Protein AF-A0A0W1QKG1-F1 (afdb_monomer)

Nearest PDB structures (foldseek):
  6zbd-assembly1_D  TM=6.287E-01  e=1.635E-01  Plasmodium falciparum
  7a0g-assembly1_DDD  TM=3.477E-01  e=6.181E-01  Serratia marcescens
  6grj-assembly1_D  TM=3.349E-01  e=1.202E+00  Aeromonas hydrophila
  6h2f-assembly1_H  TM=1.966E-01  e=6.505E-01  Aeromonas hydrophila subsp. hydrophila AL09-71

Foldseek 3Di:
DDDDDDDDDDDDDDDDDDPDDDDDDPPPPPDDPDDPDPLLVVLLVVLVVLVVVLVVDDLVVLLVVLVCQCPVLLVLLVVLVVLLVVLVVVVVVLVVLVVVLVVLVVVLPDDDPPDPDDPDDDDPPPPPDNLVSLVVSLVSLVVSLVVLVVSLVSLVVSLVSLVVSLVSLVSSLSNLVSNLVVLLVVLVVCCVPPVPVSCCSVPPVNVSSVVSSVVSVVSSVVSVVSSVVSVVVSVVSVVVSVVSVVVSVVSVVVSVVSVVVVVVVVVVVVVVVLVVVVVVLVVVLVPDDDDPVVSVVSVVVVVVVNVVVVVVVVVVVVPDDD

Mean predicted aligned error: 16.38 Å

pLDDT: mean 76.38, std 19.48, range [32.16, 97.94]

Sequence (322 aa):
MLRGMPAIPYTIVINPHALHTPVKDPQKEQSLPSAPSGPEETFREQARRLLRQWLASNDNVLLDSIDTLGRRAVSGASEASRRLDRTISFGQSAASSLDDLQALMADLGAPAQPRRRSLFKAAPKNHADPQTRLEALVESLDRERDNVARSLITIESDSTKLRAAAAELDDALALIRACAAAVDAAGRELMFDQPTRARFLCDTARTRLLSREQDVATQLAVTQQGILTLQLLIDGQHALAQALGRARDTSIAALRTAIAAQRALTQSQDMARQAEALERTARAAEEAPATRGDFQRVLDDAVDQVRRAILAAQTAQRGTPL

Secondary structure (DSSP, 8-state):
-----PPP------------PPP--S---S----PPPPHHHHHHHHHHHHHHHHHHS-HHHHHHHHHHTTHHHHHHHHHHHHHHHHHHHHHHHHHHHHHHHHHHHHHHHS--------SS---------HHHHHHHHHHHHHHHHHHHHHHHHHHHHHHHHHHHHHHHHHHHHHHHHHHHHHHHHHHHHHHHH-HHHHHIIIIIIHHHHHHHHHHHHHHHHHHHHHHHHHHHHHHHHHHHHHHHHHHHHHHHHHHHHHHHHHHHHHHHHHHHHHHHHHHHHHHHHHTS---HHHHHHHHHHHHHHHHHHHHHHHHHHH----

Solvent-accessible surface area (backbone atoms only — not comparable to full-atom values): 18402 Å² total; per-residue (Å²): 140,81,90,87,81,84,85,82,81,88,78,90,84,83,86,88,91,84,88,82,79,80,91,74,79,96,82,77,94,76,84,79,79,78,72,84,71,52,74,70,53,52,30,44,52,50,22,53,52,51,48,56,54,37,73,78,44,56,71,69,60,38,53,52,52,57,71,50,61,44,44,66,26,54,51,49,37,51,52,40,48,56,50,48,56,53,53,54,54,53,51,54,59,54,51,50,54,49,52,52,48,49,53,53,49,49,63,71,68,53,72,84,73,82,76,77,87,69,96,66,96,69,80,83,76,78,76,71,54,72,61,65,53,46,52,53,48,43,54,49,39,52,52,50,40,53,50,47,54,55,48,48,56,52,53,52,53,51,44,55,48,36,52,52,24,37,51,42,28,51,53,31,44,52,31,46,54,32,33,44,55,49,40,51,50,51,17,64,67,28,46,81,83,38,48,71,60,14,48,44,31,56,52,55,51,38,52,51,45,52,53,50,42,50,54,44,51,50,53,35,53,55,43,52,52,50,49,54,53,49,49,55,48,50,56,48,51,53,52,48,45,53,49,41,52,53,50,37,56,50,46,52,52,51,44,55,49,51,54,53,50,53,54,52,52,54,51,51,53,51,51,52,56,49,51,52,52,49,53,53,52,51,53,56,56,71,72,52,91,60,62,79,71,53,49,52,51,53,50,50,51,49,51,51,49,50,50,49,51,50,52,53,52,55,51,57,72,70,62,69,81,132

Radius of gyration: 42.11 Å; Cα contacts (8 Å, |Δi|>4): 163; chains: 1; bounding box: 91×55×124 Å

Structure (mmCIF, N/CA/C/O backbone):
data_AF-A0A0W1QKG1-F1
#
_entry.id   AF-A0A0W1QKG1-F1
#
loop_
_atom_site.group_PDB
_atom_site.id
_atom_site.type_symbol
_atom_site.label_atom_id
_atom_site.label_alt_id
_atom_site.label_comp_id
_atom_site.label_asym_id
_atom_site.label_entity_id
_atom_site.label_seq_id
_atom_site.pdbx_PDB_ins_code
_atom_site.Cartn_x
_atom_site.Cartn_y
_atom_site.Cartn_z
_atom_site.occupancy
_atom_site.B_iso_or_equiv
_atom_site.auth_seq_id
_atom_site.auth_comp_id
_atom_site.auth_asym_id
_atom_site.auth_atom_id
_atom_site.pdbx_PDB_model_num
ATOM 1 N N . MET A 1 1 ? 28.542 -34.562 1.386 1.00 41.34 1 MET A N 1
ATOM 2 C CA . MET A 1 1 ? 27.623 -35.636 1.837 1.00 41.34 1 MET A CA 1
ATOM 3 C C . MET A 1 1 ? 26.971 -35.129 3.114 1.00 41.34 1 MET A C 1
ATOM 5 O O . MET A 1 1 ? 27.729 -34.757 3.988 1.00 41.34 1 MET A O 1
ATOM 9 N N . LEU A 1 2 ? 25.666 -34.947 3.303 1.00 37.53 2 LEU A N 1
ATOM 10 C CA . LEU A 1 2 ? 24.409 -35.346 2.650 1.00 37.53 2 LEU A CA 1
ATOM 11 C C . LEU A 1 2 ? 23.573 -34.055 2.449 1.00 37.53 2 LEU A C 1
ATOM 13 O O . LEU A 1 2 ? 23.633 -33.186 3.306 1.00 37.53 2 LEU A O 1
ATOM 17 N N . ARG A 1 3 ? 22.917 -33.727 1.328 1.00 35.97 3 ARG A N 1
ATOM 18 C CA . ARG A 1 3 ? 21.866 -34.399 0.535 1.00 35.97 3 ARG A CA 1
ATOM 19 C C . ARG A 1 3 ? 20.634 -34.780 1.363 1.00 35.97 3 ARG A C 1
ATOM 21 O O . ARG A 1 3 ? 20.611 -35.844 1.965 1.00 35.97 3 ARG A O 1
ATOM 28 N N . GLY A 1 4 ? 19.590 -33.953 1.298 1.00 37.38 4 GLY A N 1
ATOM 29 C CA . GLY A 1 4 ? 18.253 -34.344 1.738 1.00 37.38 4 GLY A CA 1
ATOM 30 C C . GLY A 1 4 ? 17.279 -33.180 1.851 1.00 37.38 4 GLY A C 1
ATOM 31 O O . GLY A 1 4 ? 17.166 -32.626 2.928 1.00 37.38 4 GLY A O 1
ATOM 32 N N . MET A 1 5 ? 16.591 -32.839 0.757 1.00 38.66 5 MET A N 1
ATOM 33 C CA . MET A 1 5 ? 15.153 -32.512 0.724 1.00 38.66 5 MET A CA 1
ATOM 34 C C . MET A 1 5 ? 14.716 -32.353 -0.748 1.00 38.66 5 MET A C 1
ATOM 36 O O . MET A 1 5 ? 15.248 -31.482 -1.438 1.00 38.66 5 MET A O 1
ATOM 40 N N . PRO A 1 6 ? 13.811 -33.199 -1.276 1.00 46.56 6 PRO A N 1
ATOM 41 C CA . PRO A 1 6 ? 13.244 -33.011 -2.607 1.00 46.56 6 PRO A CA 1
ATOM 42 C C . PRO A 1 6 ? 12.105 -31.982 -2.589 1.00 46.56 6 PRO A C 1
ATOM 44 O O . PRO A 1 6 ? 11.253 -31.984 -1.702 1.00 46.56 6 PRO A O 1
ATOM 47 N N . ALA A 1 7 ? 12.108 -31.117 -3.603 1.00 42.06 7 ALA A N 1
ATOM 48 C CA . ALA A 1 7 ? 11.057 -30.156 -3.898 1.00 42.06 7 ALA A CA 1
ATOM 49 C C . ALA A 1 7 ? 9.731 -30.861 -4.236 1.00 42.06 7 ALA A C 1
ATOM 51 O O . ALA A 1 7 ? 9.702 -31.835 -4.987 1.00 42.06 7 ALA A O 1
ATOM 52 N N . ILE A 1 8 ? 8.641 -30.337 -3.681 1.00 41.91 8 ILE A N 1
ATOM 53 C CA . ILE A 1 8 ? 7.258 -30.750 -3.932 1.00 41.91 8 ILE A CA 1
ATOM 54 C C . ILE A 1 8 ? 6.783 -30.069 -5.229 1.00 41.91 8 ILE A C 1
ATOM 56 O O . ILE A 1 8 ? 6.763 -28.837 -5.266 1.00 41.91 8 ILE A O 1
ATOM 60 N N . PRO A 1 9 ? 6.376 -30.797 -6.286 1.00 42.19 9 PRO A N 1
ATOM 61 C CA . PRO A 1 9 ? 5.729 -30.185 -7.439 1.00 42.19 9 PRO A CA 1
ATOM 62 C C . PRO A 1 9 ? 4.220 -30.058 -7.183 1.00 42.19 9 PRO A C 1
ATOM 64 O O . PRO A 1 9 ? 3.499 -31.055 -7.153 1.00 42.19 9 PRO A O 1
ATOM 67 N N . TYR A 1 10 ? 3.719 -28.831 -7.023 1.00 42.59 10 TYR A N 1
ATOM 68 C CA . TYR A 1 10 ? 2.278 -28.579 -7.078 1.00 42.59 10 TYR A CA 1
ATOM 69 C C . TYR A 1 10 ? 1.787 -28.762 -8.518 1.00 42.59 10 TYR A C 1
ATOM 71 O O . TYR A 1 10 ? 1.978 -27.911 -9.381 1.00 42.59 10 TYR A O 1
ATOM 79 N N . THR A 1 11 ? 1.153 -29.906 -8.760 1.00 32.16 11 THR A N 1
ATOM 80 C CA . THR A 1 11 ? 0.287 -30.154 -9.913 1.00 32.16 11 THR A CA 1
ATOM 81 C C . THR A 1 11 ? -1.125 -29.746 -9.510 1.00 32.16 11 THR A C 1
ATOM 83 O O . THR A 1 11 ? -1.706 -30.367 -8.624 1.00 32.16 11 THR A O 1
ATOM 86 N N . ILE A 1 12 ? -1.683 -28.706 -10.131 1.00 39.19 12 ILE A N 1
ATOM 87 C CA . ILE A 1 12 ? -3.112 -28.390 -10.014 1.00 39.19 12 ILE A CA 1
ATOM 88 C C . ILE A 1 12 ? -3.808 -28.960 -11.249 1.00 39.19 12 ILE A C 1
ATOM 90 O O . ILE A 1 12 ? -3.639 -28.467 -12.360 1.00 39.19 12 ILE A O 1
ATOM 94 N N . VAL A 1 13 ? -4.591 -30.015 -11.028 1.00 38.16 13 VAL A N 1
ATOM 95 C CA . VAL A 1 13 ? -5.573 -30.573 -11.964 1.00 38.16 13 VAL A CA 1
ATOM 96 C C . VAL A 1 13 ? -6.928 -30.538 -11.270 1.00 38.16 13 VAL A C 1
ATOM 98 O O . VAL A 1 13 ? -7.113 -31.300 -10.329 1.00 38.16 13 VAL A O 1
ATOM 101 N N . ILE A 1 14 ? -7.854 -29.701 -11.757 1.00 38.22 14 ILE A N 1
ATOM 102 C CA . ILE A 1 14 ? -9.329 -29.857 -11.723 1.00 38.22 14 ILE A CA 1
ATOM 103 C C . ILE A 1 14 ? -9.848 -29.017 -12.920 1.00 38.22 14 ILE A C 1
ATOM 105 O O . ILE A 1 14 ? -9.676 -27.805 -12.899 1.00 38.22 14 ILE A O 1
ATOM 109 N N . ASN A 1 15 ? -10.164 -29.554 -14.109 1.00 35.50 15 ASN A N 1
ATOM 110 C CA . ASN A 1 15 ? -11.293 -30.391 -14.585 1.00 35.50 15 ASN A CA 1
ATOM 111 C C . ASN A 1 15 ? -12.666 -29.648 -14.655 1.00 35.50 15 ASN A C 1
ATOM 113 O O . ASN A 1 15 ? -12.859 -28.674 -13.936 1.00 35.50 15 ASN A O 1
ATOM 117 N N . PRO A 1 16 ? -13.610 -30.012 -15.554 1.00 43.03 16 PRO A N 1
ATOM 118 C CA . PRO A 1 16 ? -13.923 -29.253 -16.76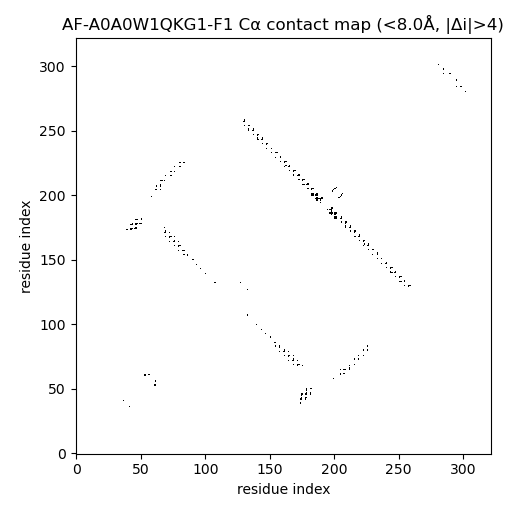4 1.00 43.03 16 PRO A CA 1
ATOM 119 C C . PRO A 1 16 ? -15.437 -28.973 -16.894 1.00 43.03 16 PRO A C 1
ATOM 121 O O . PRO A 1 16 ? -16.252 -29.885 -17.005 1.00 43.03 16 PRO A O 1
ATOM 124 N N . HIS A 1 17 ? -15.844 -27.712 -16.986 1.00 33.88 17 HIS A N 1
ATOM 125 C CA . HIS A 1 17 ? -17.192 -27.377 -17.459 1.00 33.88 17 HIS A CA 1
ATOM 126 C C . HIS A 1 17 ? -17.089 -26.531 -18.724 1.00 33.88 17 HIS A C 1
ATOM 128 O O . HIS A 1 17 ? -17.184 -25.310 -18.703 1.00 33.88 17 HIS A O 1
ATOM 134 N N . ALA A 1 18 ? -16.884 -27.229 -19.839 1.00 37.62 18 ALA A N 1
ATOM 135 C CA . ALA A 1 18 ? -17.088 -26.725 -21.187 1.00 37.62 18 ALA A CA 1
ATOM 136 C C . ALA A 1 18 ? -18.102 -27.641 -21.883 1.00 37.62 18 ALA A C 1
ATOM 138 O O . ALA A 1 18 ? -17.731 -28.628 -22.507 1.00 37.62 18 ALA A O 1
ATOM 139 N N . LEU A 1 19 ? -19.390 -27.324 -21.757 1.00 39.75 19 LEU A N 1
ATOM 140 C CA . LEU A 1 19 ? -20.428 -27.847 -22.646 1.00 39.75 19 LEU A CA 1
ATOM 141 C C . LEU A 1 19 ? -21.390 -26.713 -22.996 1.00 39.75 19 LEU A C 1
ATOM 143 O O . LEU A 1 19 ? -22.465 -26.577 -22.423 1.00 39.75 19 LEU A O 1
ATOM 147 N N . HIS A 1 20 ? -20.955 -25.882 -23.941 1.00 39.09 20 HIS A N 1
ATOM 148 C CA . HIS A 1 20 ? -21.836 -25.279 -24.935 1.00 39.09 20 HIS A CA 1
ATOM 149 C C . HIS A 1 20 ? -20.981 -24.800 -26.113 1.00 39.09 20 HIS A C 1
ATOM 151 O O . HIS A 1 20 ? -20.424 -23.706 -26.104 1.00 39.09 20 HIS A O 1
ATOM 157 N N . THR A 1 21 ? -20.846 -25.640 -27.135 1.00 38.97 21 THR A N 1
ATOM 158 C CA . THR A 1 21 ? -20.432 -25.201 -28.469 1.00 38.97 21 THR A CA 1
ATOM 159 C C . THR A 1 21 ? -21.693 -24.998 -29.308 1.00 38.97 21 THR A C 1
ATOM 161 O O . THR A 1 21 ? -22.514 -25.910 -29.398 1.00 38.97 21 THR A O 1
ATOM 164 N N . PRO A 1 22 ? -21.891 -23.843 -29.959 1.00 39.41 22 PRO A N 1
ATOM 165 C CA . PRO A 1 22 ? -22.643 -23.818 -31.195 1.00 39.41 22 PRO A CA 1
ATOM 166 C C . PRO A 1 22 ? -21.688 -24.183 -32.337 1.00 39.41 22 PRO A C 1
ATOM 168 O O . PRO A 1 22 ? -20.603 -23.616 -32.481 1.00 39.41 22 PRO A O 1
ATOM 171 N N . VAL A 1 23 ? -22.103 -25.172 -33.124 1.00 45.09 23 VAL A N 1
ATOM 172 C CA . VAL A 1 23 ? -21.518 -25.548 -34.415 1.00 45.09 23 VAL A CA 1
ATOM 173 C C . VAL A 1 23 ? -21.337 -24.288 -35.268 1.00 45.09 23 VAL A C 1
ATOM 175 O O . VAL A 1 23 ? -22.283 -23.522 -35.442 1.00 45.09 23 VAL A O 1
ATOM 178 N N . LYS A 1 24 ? -20.120 -24.057 -35.775 1.00 43.09 24 LYS A N 1
ATOM 179 C CA . LYS A 1 24 ? -19.802 -22.950 -36.684 1.00 43.09 24 LYS A CA 1
ATOM 180 C C . LYS A 1 24 ? -19.382 -23.539 -38.030 1.00 43.09 24 LYS A C 1
ATOM 182 O O . LYS A 1 24 ? -18.440 -24.325 -38.089 1.00 43.09 24 LYS A O 1
ATOM 187 N N . ASP A 1 25 ? -20.122 -23.180 -39.074 1.00 38.44 25 ASP A N 1
ATOM 188 C CA . ASP A 1 25 ? -19.941 -23.625 -40.458 1.00 38.44 25 ASP A CA 1
ATOM 189 C C . ASP A 1 25 ? -18.506 -23.400 -40.987 1.00 38.44 25 ASP A C 1
ATOM 191 O O . ASP A 1 25 ? -17.946 -22.318 -40.783 1.00 38.44 25 ASP A O 1
ATOM 195 N N . PRO A 1 26 ? -17.909 -24.348 -41.738 1.00 42.81 26 PRO A N 1
ATOM 196 C CA . PRO A 1 26 ? -16.512 -24.275 -42.184 1.00 42.81 26 PRO A CA 1
ATOM 197 C C . PRO A 1 26 ? -16.293 -23.456 -43.480 1.00 42.81 26 PRO A C 1
ATOM 199 O O . PRO A 1 26 ? -15.442 -23.797 -44.295 1.00 42.81 26 PRO A O 1
ATOM 202 N N . GLN A 1 27 ? -17.057 -22.384 -43.726 1.00 38.78 27 GLN A N 1
ATOM 203 C CA . GLN A 1 27 ? -17.010 -21.637 -45.005 1.00 38.78 27 GLN A CA 1
ATOM 204 C C . GLN A 1 27 ? -16.915 -20.102 -44.859 1.00 38.78 27 GLN A C 1
ATOM 206 O O . GLN A 1 27 ? -17.327 -19.359 -45.746 1.00 38.78 27 GLN A O 1
ATOM 211 N N . LYS A 1 28 ? -16.333 -19.587 -43.767 1.00 41.78 28 LYS A N 1
ATOM 212 C CA . LYS A 1 28 ? -15.965 -18.158 -43.642 1.00 41.78 28 LYS A CA 1
ATOM 213 C C . LYS A 1 28 ? -14.569 -17.995 -43.045 1.00 41.78 28 LYS A C 1
ATOM 215 O O . LYS A 1 28 ? -14.399 -17.538 -41.921 1.00 41.78 28 LYS A O 1
ATOM 220 N N . GLU A 1 29 ? -13.569 -18.369 -43.833 1.00 39.88 29 GLU A N 1
ATOM 221 C CA . GLU A 1 29 ? -12.143 -18.193 -43.532 1.00 39.88 29 GLU A CA 1
ATOM 222 C C . GLU A 1 29 ? -11.517 -17.105 -44.426 1.00 39.88 29 GLU A C 1
ATOM 224 O O . GLU A 1 29 ? -10.388 -17.207 -44.893 1.00 39.88 29 GLU A O 1
ATOM 229 N N . GLN A 1 30 ? -12.272 -16.036 -44.694 1.00 49.75 30 GLN A N 1
ATOM 230 C CA . GLN A 1 30 ? -11.757 -14.835 -45.348 1.00 49.75 30 GLN A CA 1
ATOM 231 C C . GLN A 1 30 ? -11.977 -13.624 -44.444 1.00 49.75 30 GLN A C 1
ATOM 233 O O . GLN A 1 30 ? -13.106 -13.206 -44.193 1.00 49.75 30 GLN A O 1
ATOM 238 N N . SER A 1 31 ? -10.844 -13.087 -43.982 1.00 49.50 31 SER A N 1
ATOM 239 C CA . SER A 1 31 ? -10.682 -11.793 -43.316 1.00 49.50 31 SER A CA 1
ATOM 240 C C . SER A 1 31 ? -11.231 -11.706 -41.889 1.00 49.50 31 SER A C 1
ATOM 242 O O . SER A 1 31 ? -12.205 -11.005 -41.621 1.00 49.50 31 SER A O 1
ATOM 244 N N . LEU A 1 32 ? -10.550 -12.362 -40.941 1.00 42.38 32 LEU A N 1
ATOM 245 C CA . LEU A 1 32 ? -10.622 -11.959 -39.535 1.00 42.38 32 LEU A CA 1
ATOM 246 C C . LEU A 1 32 ? -9.604 -10.823 -39.299 1.00 42.38 32 LEU A C 1
ATOM 248 O O . LEU A 1 32 ? -8.423 -11.025 -39.585 1.00 42.38 32 LEU A O 1
ATOM 252 N N . PRO A 1 33 ? -10.014 -9.639 -38.805 1.00 49.16 33 PRO A N 1
ATOM 253 C CA . PRO A 1 33 ? -9.066 -8.621 -38.367 1.00 49.16 33 PRO A CA 1
ATOM 254 C C . PRO A 1 33 ? -8.232 -9.181 -37.209 1.00 49.16 33 PRO A C 1
ATOM 256 O O . PRO A 1 33 ? -8.768 -9.862 -36.333 1.00 49.16 33 PRO A O 1
ATOM 259 N N . SER A 1 34 ? -6.924 -8.921 -37.243 1.00 56.16 34 SER A N 1
ATOM 260 C CA . SER A 1 34 ? -5.947 -9.324 -36.231 1.00 56.16 34 SER A CA 1
ATOM 261 C C . SER A 1 34 ? -6.509 -9.158 -34.816 1.00 56.16 34 SER A C 1
ATOM 263 O O . SER A 1 34 ? -7.070 -8.110 -34.493 1.00 56.16 34 SER A O 1
ATOM 265 N N . ALA A 1 35 ? -6.376 -10.197 -33.985 1.00 50.91 35 ALA A N 1
ATOM 266 C CA . ALA A 1 35 ? -6.734 -10.149 -32.569 1.00 50.91 35 ALA A CA 1
ATOM 267 C C . ALA A 1 35 ? -6.138 -8.892 -31.904 1.00 50.91 35 ALA A C 1
ATOM 269 O O . ALA A 1 35 ? -5.055 -8.466 -32.317 1.00 50.91 35 ALA A O 1
ATOM 270 N N . PRO A 1 36 ? -6.802 -8.288 -30.897 1.00 50.06 36 PRO A N 1
ATOM 271 C CA . PRO A 1 36 ? -6.211 -7.177 -30.165 1.00 50.06 36 PRO A CA 1
ATOM 272 C C . PRO A 1 36 ? -4.863 -7.639 -29.611 1.00 50.06 36 PRO A C 1
ATOM 274 O O . PRO A 1 36 ? -4.782 -8.601 -28.845 1.00 50.06 36 PRO A O 1
ATOM 277 N N . SER A 1 37 ? -3.811 -6.978 -30.072 1.00 53.88 37 SER A N 1
ATOM 278 C CA . SER A 1 37 ? -2.441 -7.193 -29.654 1.00 53.88 37 SER A CA 1
ATOM 279 C C . SER A 1 37 ? -2.365 -7.100 -28.130 1.00 53.88 37 SER A C 1
ATOM 281 O O . SER A 1 37 ? -2.813 -6.120 -27.532 1.00 53.88 37 SER A O 1
ATOM 283 N N . GLY A 1 38 ? -1.870 -8.154 -27.477 1.00 69.50 38 GLY A N 1
ATOM 284 C CA . GLY A 1 38 ? -1.767 -8.191 -26.016 1.00 69.50 38 GLY A CA 1
ATOM 285 C C . GLY A 1 38 ? -0.900 -7.042 -25.473 1.00 69.50 38 GLY A C 1
ATOM 286 O O . GLY A 1 38 ? -0.139 -6.436 -26.234 1.00 69.50 38 GLY A O 1
ATOM 287 N N . PRO A 1 39 ? -0.947 -6.750 -24.159 1.00 71.44 39 PRO A N 1
ATOM 288 C CA . PRO A 1 39 ? -0.189 -5.648 -23.555 1.00 71.44 39 PRO A CA 1
ATOM 289 C C . PRO A 1 39 ? 1.302 -5.684 -23.926 1.00 71.44 39 PRO A C 1
ATOM 291 O O . PRO A 1 39 ? 1.872 -4.654 -24.278 1.00 71.44 39 PRO A O 1
ATOM 294 N N . GLU A 1 40 ? 1.920 -6.865 -24.001 1.00 76.44 40 GLU A N 1
ATOM 295 C CA . GLU A 1 40 ? 3.313 -7.006 -24.445 1.00 76.44 40 GLU A CA 1
ATOM 296 C C . GLU A 1 40 ? 3.585 -6.493 -25.864 1.00 76.44 40 GLU A C 1
ATOM 298 O O . GLU A 1 40 ? 4.633 -5.905 -26.129 1.00 76.44 40 GLU A O 1
ATOM 303 N N . GLU A 1 41 ? 2.665 -6.716 -26.799 1.00 82.50 41 GLU A N 1
ATOM 304 C CA . GLU A 1 41 ? 2.823 -6.265 -28.178 1.00 82.50 41 GLU A CA 1
ATOM 305 C C . GLU A 1 41 ? 2.689 -4.739 -28.271 1.00 82.50 41 GLU A C 1
ATOM 307 O O . GLU A 1 41 ? 3.416 -4.106 -29.040 1.00 82.50 41 GLU A O 1
ATOM 312 N N . THR A 1 42 ? 1.876 -4.126 -27.399 1.00 91.19 42 THR A N 1
ATOM 313 C CA . THR A 1 42 ? 1.800 -2.662 -27.287 1.00 91.19 42 THR A CA 1
ATOM 314 C C . THR A 1 42 ? 3.123 -2.049 -26.815 1.00 91.19 42 THR A C 1
ATOM 316 O O . THR A 1 42 ? 3.584 -1.073 -27.412 1.00 91.19 42 THR A O 1
ATOM 319 N N . PHE A 1 43 ? 3.797 -2.645 -25.823 1.00 93.75 43 PHE A N 1
ATOM 320 C CA . PHE A 1 43 ? 5.100 -2.166 -25.346 1.00 93.75 43 PHE A CA 1
ATOM 321 C C . PHE A 1 43 ? 6.206 -2.368 -26.381 1.00 93.75 43 PHE A C 1
ATOM 323 O O . PHE A 1 43 ? 7.049 -1.490 -26.560 1.00 93.75 43 PHE A O 1
ATOM 330 N N . ARG A 1 44 ? 6.187 -3.485 -27.121 1.00 93.88 44 ARG A N 1
ATOM 331 C CA . ARG A 1 44 ? 7.133 -3.713 -28.226 1.00 93.88 44 ARG A CA 1
ATOM 332 C C . ARG A 1 44 ? 6.965 -2.679 -29.338 1.00 93.88 44 ARG A C 1
ATOM 334 O O . ARG A 1 44 ? 7.965 -2.183 -29.855 1.00 93.88 44 ARG A O 1
ATOM 341 N N . GLU A 1 45 ? 5.734 -2.317 -29.695 1.00 95.06 45 GLU A N 1
ATOM 342 C CA . GLU A 1 45 ? 5.490 -1.288 -30.713 1.00 95.06 45 GLU A CA 1
ATOM 343 C C . GLU A 1 45 ? 5.916 0.110 -30.235 1.00 95.06 45 GLU A C 1
ATOM 345 O O . GLU A 1 45 ? 6.547 0.863 -30.982 1.00 95.06 45 GLU A O 1
ATOM 350 N N . GLN A 1 46 ? 5.654 0.442 -28.966 1.00 95.44 46 GLN A N 1
ATOM 351 C CA . GLN A 1 46 ? 6.159 1.671 -28.348 1.00 95.44 46 GLN A CA 1
ATOM 352 C C . GLN A 1 46 ? 7.695 1.714 -28.349 1.00 95.44 46 GLN A C 1
ATOM 354 O O . GLN A 1 46 ? 8.275 2.712 -28.778 1.00 95.44 46 GLN A O 1
ATOM 359 N N . ALA A 1 47 ? 8.358 0.621 -27.964 1.00 96.38 47 ALA A N 1
ATOM 360 C CA . ALA A 1 47 ? 9.815 0.509 -27.981 1.00 96.38 47 ALA A CA 1
ATOM 361 C C . ALA A 1 47 ? 10.398 0.686 -29.391 1.00 96.38 47 ALA A C 1
ATOM 363 O O . ALA A 1 47 ? 11.363 1.426 -29.571 1.00 96.38 47 ALA A O 1
ATOM 364 N N . ARG A 1 48 ? 9.784 0.088 -30.422 1.00 95.75 48 ARG A N 1
ATOM 365 C CA . ARG A 1 48 ? 10.185 0.293 -31.828 1.00 95.75 48 ARG A CA 1
ATOM 366 C C . ARG A 1 48 ? 10.029 1.744 -32.275 1.00 95.75 48 ARG A C 1
ATOM 368 O O . ARG A 1 48 ? 10.836 2.245 -33.058 1.00 95.75 48 ARG A O 1
ATOM 375 N N . ARG A 1 49 ? 8.978 2.433 -31.823 1.00 96.38 49 ARG A N 1
ATOM 376 C CA . ARG A 1 49 ? 8.774 3.859 -32.112 1.00 96.38 49 ARG A CA 1
ATOM 377 C C . ARG A 1 49 ? 9.860 4.718 -31.463 1.00 96.38 49 ARG A C 1
ATOM 379 O O . ARG A 1 49 ? 10.443 5.547 -32.157 1.00 96.38 49 ARG A O 1
ATOM 386 N N . LEU A 1 50 ? 10.155 4.480 -30.185 1.00 96.19 50 LEU A N 1
ATOM 387 C CA . LEU A 1 50 ? 11.227 5.169 -29.464 1.00 96.19 50 LEU A CA 1
ATOM 388 C C . LEU A 1 50 ? 12.587 4.910 -30.109 1.00 96.19 50 LEU A C 1
ATOM 390 O O . LEU A 1 50 ? 13.309 5.857 -30.391 1.00 96.19 50 LEU A O 1
ATOM 394 N N . LEU A 1 51 ? 12.892 3.659 -30.455 1.00 96.12 51 LEU A N 1
ATOM 395 C CA . LEU A 1 51 ? 14.127 3.303 -31.147 1.00 96.12 51 LEU A CA 1
ATOM 396 C C . LEU A 1 51 ? 14.288 4.070 -32.468 1.00 96.12 51 LEU A C 1
ATOM 398 O O . LEU A 1 51 ? 15.361 4.603 -32.731 1.00 96.12 51 LEU A O 1
ATOM 402 N N . ARG A 1 52 ? 13.235 4.179 -33.290 1.00 96.06 52 ARG A N 1
ATOM 403 C CA . ARG A 1 52 ? 13.286 4.974 -34.532 1.00 96.06 52 ARG A CA 1
ATOM 404 C C . ARG A 1 52 ? 13.621 6.442 -34.262 1.00 96.06 52 ARG A C 1
ATOM 406 O O . ARG A 1 52 ? 14.448 7.015 -34.965 1.00 96.06 52 ARG A O 1
ATOM 413 N N . GLN A 1 53 ? 13.016 7.035 -33.234 1.00 96.12 53 GLN A N 1
ATOM 414 C CA . GLN A 1 53 ? 13.323 8.404 -32.816 1.00 96.12 53 GLN A CA 1
ATOM 415 C C . GLN A 1 53 ? 14.771 8.532 -32.321 1.00 96.12 53 GLN A C 1
ATOM 417 O O . GLN A 1 53 ? 15.471 9.474 -32.685 1.00 96.12 53 GLN A O 1
ATOM 422 N N . TRP A 1 54 ? 15.237 7.566 -31.534 1.00 95.44 54 TRP A N 1
ATOM 423 C CA . TRP A 1 54 ? 16.593 7.514 -31.001 1.00 95.44 54 TRP A CA 1
ATOM 424 C C . TRP A 1 54 ? 17.647 7.402 -32.095 1.00 95.44 54 TRP A C 1
ATOM 426 O O . TRP A 1 54 ? 18.626 8.144 -32.069 1.00 95.44 54 TRP A O 1
ATOM 436 N N . LEU A 1 55 ? 17.438 6.534 -33.086 1.00 93.50 55 LEU A N 1
ATOM 437 C CA . LEU A 1 55 ? 18.330 6.379 -34.236 1.00 93.50 55 LEU A CA 1
ATOM 438 C C . LEU A 1 55 ? 18.425 7.652 -35.089 1.00 93.50 55 LEU A C 1
ATOM 440 O O . LEU A 1 55 ? 19.493 7.932 -35.622 1.00 93.50 55 LEU A O 1
ATOM 444 N N . ALA A 1 56 ? 17.353 8.445 -35.168 1.00 94.38 56 ALA A N 1
ATOM 445 C CA . ALA A 1 56 ? 17.361 9.744 -35.844 1.00 94.38 56 ALA A CA 1
ATOM 446 C C . ALA A 1 56 ? 18.022 10.867 -35.015 1.00 94.38 56 ALA A C 1
ATOM 448 O O . ALA A 1 56 ? 18.293 11.945 -35.541 1.00 94.38 56 ALA A O 1
ATOM 449 N N . SER A 1 57 ? 18.266 10.630 -33.722 1.00 94.94 57 SER A N 1
ATOM 450 C CA . SER A 1 57 ? 18.812 11.608 -32.778 1.00 94.94 57 SER A CA 1
ATOM 451 C C . SER A 1 57 ? 20.300 11.394 -32.475 1.00 94.94 57 SER A C 1
ATOM 453 O O . SER A 1 57 ? 20.885 10.328 -32.678 1.00 94.94 57 SER A O 1
ATOM 455 N N . ASN A 1 58 ? 20.928 12.430 -31.941 1.00 94.50 58 ASN A N 1
ATOM 456 C CA . ASN A 1 58 ? 22.287 12.426 -31.415 1.00 94.50 58 ASN A CA 1
ATOM 457 C C . ASN A 1 58 ? 22.387 11.657 -30.081 1.00 94.50 58 ASN A C 1
ATOM 459 O O . ASN A 1 58 ? 21.431 11.591 -29.310 1.00 94.50 58 ASN A O 1
ATOM 463 N N . ASP A 1 59 ? 23.574 11.105 -29.802 1.00 94.50 59 ASP A N 1
ATOM 464 C CA . ASP A 1 59 ? 23.842 10.211 -28.661 1.00 94.50 59 ASP A CA 1
ATOM 465 C C . ASP A 1 59 ? 23.385 10.796 -27.315 1.00 94.50 59 ASP A C 1
ATOM 467 O O . ASP A 1 59 ? 22.746 10.109 -26.524 1.00 94.50 59 ASP A O 1
ATOM 471 N N . ASN A 1 60 ? 23.634 12.085 -27.071 1.00 94.31 60 ASN A N 1
ATOM 472 C CA . ASN A 1 60 ? 23.253 12.740 -25.815 1.00 94.31 60 ASN A CA 1
ATOM 473 C C . ASN A 1 60 ? 21.731 12.806 -25.613 1.00 94.31 60 ASN A C 1
ATOM 475 O O . ASN A 1 60 ? 21.252 12.616 -24.500 1.00 94.31 60 ASN A O 1
ATOM 479 N N . VAL A 1 61 ? 20.973 13.054 -26.686 1.00 94.88 61 VAL A N 1
ATOM 480 C CA . VAL A 1 61 ? 19.502 13.120 -26.635 1.00 94.88 61 VAL A CA 1
ATOM 481 C C . VAL A 1 61 ? 18.922 11.731 -26.387 1.00 94.88 61 VAL A C 1
ATOM 483 O O . VAL A 1 61 ? 17.980 11.576 -25.613 1.00 94.88 61 VAL A O 1
ATOM 486 N N . LEU A 1 62 ? 19.523 10.708 -26.997 1.00 95.06 62 LEU A N 1
ATOM 487 C CA . LEU A 1 62 ? 19.182 9.314 -26.739 1.00 95.06 62 LEU A CA 1
ATOM 488 C C . LEU A 1 62 ? 19.390 8.970 -25.256 1.00 95.06 62 LEU A C 1
ATOM 490 O O . LEU A 1 62 ? 18.475 8.437 -24.631 1.00 95.06 62 LEU A O 1
ATOM 494 N N . LEU A 1 63 ? 20.539 9.312 -24.670 1.00 95.94 63 LEU A N 1
ATOM 495 C CA . LEU A 1 63 ? 20.810 9.027 -23.255 1.00 95.94 63 LEU A CA 1
ATOM 496 C C . LEU A 1 63 ? 19.835 9.749 -22.316 1.00 95.94 63 LEU A C 1
ATOM 498 O O . LEU A 1 63 ? 19.265 9.103 -21.440 1.00 95.94 63 LEU A O 1
ATOM 502 N N . ASP A 1 64 ? 19.569 11.039 -22.541 1.00 95.44 64 ASP A N 1
ATOM 503 C CA . ASP A 1 64 ? 18.589 11.783 -21.734 1.00 95.44 64 ASP A CA 1
ATOM 504 C C . ASP A 1 64 ? 17.185 11.167 -21.849 1.00 95.44 64 ASP A C 1
ATOM 506 O O . ASP A 1 64 ? 16.474 10.994 -20.858 1.00 95.44 64 ASP A O 1
ATOM 510 N N . SER A 1 65 ? 16.799 10.720 -23.047 1.00 94.62 65 SER A N 1
ATOM 511 C CA . SER A 1 65 ? 15.513 10.052 -23.230 1.00 94.62 65 SER A CA 1
ATOM 512 C C . SER A 1 65 ? 15.423 8.712 -22.481 1.00 94.62 65 SER A C 1
ATOM 514 O O . SER A 1 65 ? 14.370 8.428 -21.906 1.00 94.62 65 SER A O 1
ATOM 516 N N . ILE A 1 66 ? 16.511 7.934 -22.381 1.00 95.38 66 ILE A N 1
ATOM 517 C CA . ILE A 1 66 ? 16.568 6.731 -21.530 1.00 95.38 66 ILE A CA 1
ATOM 518 C C . ILE A 1 66 ? 16.362 7.116 -20.059 1.00 95.38 66 ILE A C 1
ATOM 520 O O . ILE A 1 66 ? 15.552 6.493 -19.370 1.00 95.38 66 ILE A O 1
ATOM 524 N N . ASP A 1 67 ? 17.007 8.186 -19.592 1.00 92.19 67 ASP A N 1
ATOM 525 C CA . ASP A 1 67 ? 16.885 8.670 -18.210 1.00 92.19 67 ASP A CA 1
ATOM 526 C C . ASP A 1 67 ? 15.471 9.193 -17.878 1.00 92.19 67 ASP A C 1
ATOM 528 O O . ASP A 1 67 ? 15.093 9.334 -16.704 1.00 92.19 67 ASP A O 1
ATOM 532 N N . THR A 1 68 ? 14.660 9.516 -18.890 1.00 94.00 68 THR A N 1
ATOM 533 C CA . THR A 1 68 ? 13.247 9.894 -18.707 1.00 94.00 68 THR A CA 1
ATOM 534 C C . THR A 1 68 ? 12.298 8.696 -18.626 1.00 94.00 68 THR A C 1
ATOM 536 O O . THR A 1 68 ? 11.215 8.832 -18.044 1.00 94.00 68 THR A O 1
ATOM 539 N N . LEU A 1 69 ? 12.685 7.510 -19.117 1.00 94.62 69 LEU A N 1
ATOM 540 C CA . LEU A 1 69 ? 11.824 6.318 -19.126 1.00 94.62 69 LEU A CA 1
ATOM 541 C C . LEU A 1 69 ? 11.394 5.940 -17.712 1.00 94.62 69 LEU A C 1
ATOM 543 O O . LEU A 1 69 ? 12.226 5.748 -16.838 1.00 94.62 69 LEU A O 1
ATOM 547 N N . GLY A 1 70 ? 10.096 5.856 -17.438 1.00 91.38 70 GLY A N 1
ATOM 548 C CA . GLY A 1 70 ? 9.608 5.522 -16.095 1.00 91.38 70 GLY A CA 1
ATOM 549 C C . GLY A 1 70 ? 9.831 6.606 -15.030 1.00 91.38 70 GLY A C 1
ATOM 550 O O . GLY A 1 70 ? 9.488 6.387 -13.874 1.00 91.38 70 GLY A O 1
ATOM 551 N N . ARG A 1 71 ? 10.345 7.803 -15.372 1.00 93.81 71 ARG A N 1
ATOM 552 C CA . ARG A 1 71 ? 10.550 8.898 -14.395 1.00 93.81 71 ARG A CA 1
ATOM 553 C C . ARG A 1 71 ? 9.233 9.313 -13.739 1.00 93.81 71 ARG A C 1
ATOM 555 O O . ARG A 1 71 ? 9.189 9.537 -12.533 1.00 93.81 71 ARG A O 1
ATOM 562 N N . ARG A 1 72 ? 8.158 9.349 -14.531 1.00 94.31 72 ARG A N 1
ATOM 563 C CA . ARG A 1 72 ? 6.796 9.588 -14.046 1.00 94.31 72 ARG A CA 1
ATOM 564 C C . ARG A 1 72 ? 6.363 8.510 -13.047 1.00 94.31 72 ARG A C 1
ATOM 566 O O . ARG A 1 72 ? 5.965 8.869 -11.944 1.00 94.31 72 ARG A O 1
ATOM 573 N N . ALA A 1 73 ? 6.513 7.231 -13.394 1.00 93.44 73 ALA A N 1
ATOM 574 C CA . ALA A 1 73 ? 6.143 6.114 -12.524 1.00 93.44 73 ALA A CA 1
ATOM 575 C C . ALA A 1 73 ? 6.914 6.153 -11.191 1.00 93.44 73 ALA A C 1
ATOM 577 O O . ALA A 1 73 ? 6.317 6.074 -10.120 1.00 93.44 73 ALA A O 1
ATOM 578 N N . VAL A 1 74 ? 8.230 6.403 -11.236 1.00 93.88 74 VAL A N 1
ATOM 579 C CA . VAL A 1 74 ? 9.064 6.572 -10.031 1.00 93.88 74 VAL A CA 1
ATOM 580 C C . VAL A 1 74 ? 8.602 7.762 -9.183 1.00 93.88 74 VAL A C 1
ATOM 582 O O . VAL A 1 74 ? 8.517 7.648 -7.959 1.00 93.88 74 VAL A O 1
ATOM 585 N N . SER A 1 75 ? 8.265 8.898 -9.805 1.00 94.44 75 SER A N 1
ATOM 586 C CA . SER A 1 75 ? 7.754 10.068 -9.078 1.00 94.44 75 SER A CA 1
ATOM 587 C C . SER A 1 75 ? 6.389 9.811 -8.430 1.00 94.44 75 SER A C 1
ATOM 589 O O . SER A 1 75 ? 6.206 10.157 -7.263 1.00 94.44 75 SER A O 1
ATOM 591 N N . GLY A 1 76 ? 5.474 9.132 -9.132 1.00 93.00 76 GLY A N 1
ATOM 592 C CA . GLY A 1 76 ? 4.157 8.764 -8.610 1.00 93.00 76 GLY A CA 1
ATOM 593 C C . GLY A 1 76 ? 4.259 7.780 -7.446 1.00 93.00 76 GLY A C 1
ATOM 594 O O . GLY A 1 76 ? 3.626 7.975 -6.410 1.00 93.00 76 GLY A O 1
ATOM 595 N N . ALA A 1 77 ? 5.134 6.779 -7.559 1.00 91.94 77 ALA A N 1
ATOM 596 C CA . ALA A 1 77 ? 5.419 5.845 -6.474 1.00 91.94 77 ALA A CA 1
ATOM 597 C C . ALA A 1 77 ? 6.058 6.529 -5.257 1.00 91.94 77 ALA A C 1
ATOM 599 O O . ALA A 1 77 ? 5.698 6.236 -4.118 1.00 91.94 77 ALA A O 1
ATOM 600 N N . SER A 1 78 ? 6.963 7.485 -5.480 1.00 92.50 78 SER A N 1
ATOM 601 C CA . SER A 1 78 ? 7.570 8.273 -4.401 1.00 92.50 78 SER A CA 1
ATOM 602 C C . SER A 1 78 ? 6.537 9.135 -3.672 1.00 92.50 78 SER A C 1
ATOM 604 O O . SER A 1 78 ? 6.555 9.219 -2.445 1.00 92.50 78 SER A O 1
ATOM 606 N N . GLU A 1 79 ? 5.615 9.765 -4.403 1.00 92.38 79 GLU A N 1
ATOM 607 C CA . GLU A 1 79 ? 4.519 10.536 -3.812 1.00 92.38 79 GLU A CA 1
ATOM 608 C C . GLU A 1 79 ? 3.569 9.640 -3.007 1.00 92.38 79 GLU A C 1
ATOM 610 O O . GLU A 1 79 ? 3.240 9.961 -1.862 1.00 92.38 79 GLU A O 1
ATOM 615 N N . ALA A 1 80 ? 3.179 8.491 -3.566 1.00 89.12 80 ALA A N 1
ATOM 616 C CA . ALA A 1 80 ? 2.348 7.509 -2.878 1.00 89.12 80 ALA A CA 1
ATOM 617 C C . ALA A 1 80 ? 3.023 6.986 -1.595 1.00 89.12 80 ALA A C 1
ATOM 619 O O . ALA A 1 80 ? 2.374 6.885 -0.555 1.00 89.12 80 ALA A O 1
ATOM 620 N N . SER A 1 81 ? 4.336 6.747 -1.631 1.00 89.19 81 SER A N 1
ATOM 621 C CA . SER A 1 81 ? 5.119 6.325 -0.464 1.00 89.19 81 SER A CA 1
ATOM 622 C C . SER A 1 81 ? 5.186 7.405 0.629 1.00 89.19 81 SER A C 1
ATOM 624 O O . SER A 1 81 ? 4.963 7.120 1.803 1.00 89.19 81 SER A O 1
ATOM 626 N N . ARG A 1 82 ? 5.367 8.684 0.265 1.00 89.38 82 ARG A N 1
ATOM 627 C CA . ARG A 1 82 ? 5.323 9.802 1.235 1.00 89.38 82 ARG A CA 1
ATOM 628 C C . ARG A 1 82 ? 3.962 9.951 1.915 1.00 89.38 82 ARG A C 1
ATOM 630 O O . ARG A 1 82 ? 3.889 10.382 3.064 1.00 89.38 82 ARG A O 1
ATOM 637 N N . ARG A 1 83 ? 2.873 9.642 1.204 1.00 87.50 83 ARG A N 1
ATOM 638 C CA . ARG A 1 83 ? 1.527 9.623 1.795 1.00 87.50 83 ARG A CA 1
ATOM 639 C C . ARG A 1 83 ? 1.395 8.494 2.810 1.00 87.50 83 ARG A C 1
ATOM 641 O O . ARG A 1 83 ? 0.937 8.756 3.915 1.00 87.50 83 ARG A O 1
ATOM 648 N N . LEU A 1 84 ? 1.864 7.295 2.459 1.00 86.50 84 LEU A N 1
ATOM 649 C CA . LEU A 1 84 ? 1.906 6.150 3.368 1.00 86.50 84 LEU A CA 1
ATOM 650 C C . LEU A 1 84 ? 2.654 6.486 4.665 1.00 86.50 84 LEU A C 1
ATOM 652 O O . LEU A 1 84 ? 2.127 6.222 5.740 1.00 86.50 84 LEU A O 1
ATOM 656 N N . ASP A 1 85 ? 3.817 7.132 4.582 1.00 85.12 85 ASP A N 1
ATOM 657 C CA . ASP A 1 85 ? 4.618 7.498 5.761 1.00 85.12 85 ASP A CA 1
ATOM 658 C C . ASP A 1 85 ? 3.864 8.454 6.708 1.00 85.12 85 ASP A C 1
ATOM 660 O O . ASP A 1 85 ? 3.841 8.295 7.934 1.00 85.12 85 ASP A O 1
ATOM 664 N N . ARG A 1 86 ? 3.122 9.405 6.127 1.00 83.25 86 ARG A N 1
ATOM 665 C CA . ARG A 1 86 ? 2.227 10.296 6.877 1.00 83.25 86 ARG A CA 1
ATOM 666 C C . ARG A 1 86 ? 1.065 9.538 7.525 1.00 83.25 86 ARG A C 1
ATOM 668 O O . ARG A 1 86 ? 0.724 9.822 8.671 1.00 83.25 86 ARG A O 1
ATOM 675 N N . THR A 1 87 ? 0.465 8.590 6.812 1.00 80.56 87 THR A N 1
ATOM 676 C CA . THR A 1 87 ? -0.662 7.786 7.308 1.00 80.56 87 THR A CA 1
ATOM 677 C C . THR A 1 87 ? -0.228 6.852 8.442 1.00 80.56 87 THR A C 1
ATOM 679 O O . THR A 1 87 ? -0.923 6.758 9.453 1.00 80.56 87 THR A O 1
ATOM 682 N N . ILE A 1 88 ? 0.958 6.243 8.349 1.00 76.31 88 ILE A N 1
ATOM 683 C CA . ILE A 1 88 ? 1.549 5.445 9.436 1.00 76.31 88 ILE A CA 1
ATOM 684 C C . ILE A 1 88 ? 1.815 6.324 10.664 1.00 76.31 88 ILE A C 1
ATOM 686 O O . ILE A 1 88 ? 1.469 5.940 11.782 1.00 76.31 88 ILE A O 1
ATOM 690 N N . SER A 1 89 ? 2.361 7.526 10.462 1.00 74.75 89 SER A N 1
ATOM 691 C CA . SER A 1 89 ? 2.614 8.474 11.554 1.00 74.75 89 SER A CA 1
ATOM 692 C C . SER A 1 89 ? 1.319 8.901 12.262 1.00 74.75 89 SER A C 1
ATOM 694 O O . SER A 1 89 ? 1.275 8.965 13.489 1.00 74.75 89 SER A O 1
ATOM 696 N N . PHE A 1 90 ? 0.233 9.133 11.516 1.00 65.75 90 PHE A N 1
ATOM 697 C CA . PHE A 1 90 ? -1.083 9.408 12.102 1.00 65.75 90 PHE A CA 1
ATOM 698 C C . PHE A 1 90 ? -1.613 8.214 12.914 1.00 65.75 90 PHE A C 1
ATOM 700 O O . PHE A 1 90 ? -2.152 8.400 14.004 1.00 65.75 90 PHE A O 1
ATOM 707 N N . GLY A 1 91 ? -1.396 6.984 12.435 1.00 62.72 91 GLY A N 1
ATOM 708 C CA . GLY A 1 91 ? -1.744 5.763 13.166 1.00 62.72 91 GLY A CA 1
ATOM 709 C C . GLY A 1 91 ? -1.045 5.639 14.527 1.00 62.72 91 GLY A C 1
ATOM 710 O O . GLY A 1 91 ? -1.671 5.205 15.490 1.00 62.72 91 GLY A O 1
ATOM 711 N N . GLN A 1 92 ? 0.212 6.081 14.651 1.00 65.38 92 GLN A N 1
ATOM 712 C CA . GLN A 1 92 ? 0.917 6.102 15.944 1.00 65.38 92 GLN A CA 1
ATOM 713 C C . GLN A 1 92 ? 0.279 7.077 16.944 1.00 65.38 92 GLN A C 1
ATOM 715 O O . GLN A 1 92 ? 0.216 6.780 18.133 1.00 65.38 92 GLN A O 1
ATOM 720 N N . SER A 1 93 ? -0.273 8.198 16.475 1.00 57.94 93 SER A N 1
ATOM 721 C CA . SER A 1 93 ? -1.007 9.133 17.338 1.00 57.94 93 SER A CA 1
ATOM 722 C C . SER A 1 93 ? -2.331 8.554 17.859 1.00 57.94 93 SER A C 1
ATOM 724 O O . SER A 1 93 ? -2.787 8.944 18.932 1.00 57.94 93 SER A O 1
ATOM 726 N N . ALA A 1 94 ? -2.951 7.620 17.133 1.00 59.50 94 ALA A N 1
ATOM 727 C CA . ALA A 1 94 ? -4.107 6.870 17.632 1.00 59.50 94 ALA A CA 1
ATOM 728 C C . ALA A 1 94 ? -3.697 5.768 18.631 1.00 59.50 94 ALA A C 1
ATOM 730 O O . ALA A 1 94 ? -4.468 5.385 19.502 1.00 59.50 94 ALA A O 1
ATOM 731 N N . ALA A 1 95 ? -2.461 5.262 18.568 1.00 60.28 95 ALA A N 1
ATOM 732 C CA . ALA A 1 95 ? -1.957 4.364 19.607 1.00 60.28 95 ALA A CA 1
ATOM 733 C C . ALA A 1 95 ? -1.796 5.096 20.952 1.00 60.28 95 ALA A C 1
ATOM 735 O O . ALA A 1 95 ? -2.141 4.540 21.990 1.00 60.28 95 ALA A O 1
ATOM 736 N N . SER A 1 96 ? -1.373 6.366 20.944 1.00 63.03 96 SER A N 1
ATOM 737 C CA . SER A 1 96 ? -1.327 7.161 22.179 1.00 63.03 96 SER A CA 1
ATOM 738 C C . SER A 1 96 ? -2.709 7.437 22.787 1.00 63.03 96 SER A C 1
ATOM 740 O O . SER A 1 96 ? -2.817 7.469 24.007 1.00 63.03 96 SER A O 1
ATOM 742 N N . SER A 1 97 ? -3.783 7.561 21.989 1.00 60.91 97 SER A N 1
ATOM 743 C CA . SER A 1 97 ? -5.141 7.685 22.555 1.00 60.91 97 SER A CA 1
ATOM 744 C C . SER A 1 97 ? -5.614 6.385 23.216 1.00 60.91 97 SER A C 1
ATOM 746 O O . SER A 1 97 ? -6.372 6.421 24.187 1.00 60.91 97 SER A O 1
ATOM 748 N N . LEU A 1 98 ? -5.129 5.226 22.757 1.00 65.50 98 LEU A N 1
ATOM 749 C CA . LEU A 1 98 ? -5.348 3.952 23.445 1.00 65.50 98 LEU A CA 1
ATOM 750 C C . LEU A 1 98 ? -4.563 3.856 24.757 1.00 65.50 98 LEU A C 1
ATOM 752 O O . LEU A 1 98 ? -5.103 3.307 25.715 1.00 65.50 98 LEU A O 1
ATOM 756 N N . ASP A 1 99 ? -3.345 4.396 24.831 1.00 72.62 99 ASP A N 1
ATOM 757 C CA . ASP A 1 99 ? -2.601 4.508 26.096 1.00 72.62 99 ASP A CA 1
ATOM 758 C C . ASP A 1 99 ? -3.342 5.411 27.092 1.00 72.62 99 ASP A C 1
ATOM 760 O O . ASP A 1 99 ? -3.473 5.059 28.266 1.00 72.62 99 ASP A O 1
ATOM 764 N N . ASP A 1 100 ? -3.920 6.519 26.621 1.00 69.62 100 ASP A N 1
ATOM 765 C CA . ASP A 1 100 ? -4.774 7.381 27.443 1.00 69.62 100 ASP A CA 1
ATOM 766 C C . ASP A 1 100 ? -6.023 6.629 27.931 1.00 69.62 100 ASP A C 1
ATOM 768 O O . ASP A 1 100 ? -6.387 6.719 29.105 1.00 69.62 100 ASP A O 1
ATOM 772 N N . LEU A 1 101 ? -6.655 5.822 27.072 1.00 66.50 101 LEU A N 1
ATOM 773 C CA . LEU A 1 101 ? -7.770 4.953 27.458 1.00 66.50 101 LEU A CA 1
ATOM 774 C C . LEU A 1 101 ? -7.361 3.857 28.443 1.00 66.50 101 LEU A C 1
ATOM 776 O O . LEU A 1 101 ? -8.134 3.544 29.348 1.00 66.50 101 LEU A O 1
ATOM 780 N N . GLN A 1 102 ? -6.175 3.268 28.292 1.00 69.44 102 GLN A N 1
ATOM 781 C CA . GLN A 1 102 ? -5.638 2.299 29.245 1.00 69.44 102 GLN A CA 1
ATOM 782 C C . GLN A 1 102 ? -5.361 2.958 30.591 1.00 69.44 102 GLN A C 1
ATOM 784 O O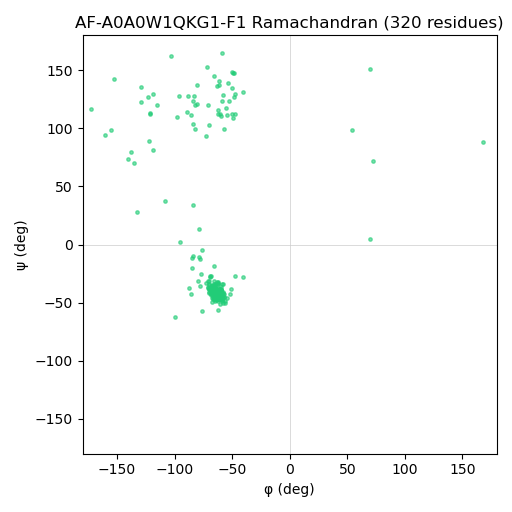 . GLN A 1 102 ? -5.692 2.375 31.621 1.00 69.44 102 GLN A O 1
ATOM 789 N N . ALA A 1 103 ? -4.827 4.180 30.602 1.00 72.81 103 ALA A N 1
ATOM 790 C CA . ALA A 1 103 ? -4.644 4.959 31.819 1.00 72.81 103 ALA A CA 1
ATOM 791 C C . ALA A 1 103 ? -5.992 5.271 32.489 1.00 72.81 103 ALA A C 1
ATOM 793 O O . ALA A 1 103 ? -6.130 5.116 33.703 1.00 72.81 103 ALA A O 1
ATOM 794 N N . LEU A 1 104 ? -7.011 5.624 31.703 1.00 68.75 104 LEU A N 1
ATOM 795 C CA . LEU A 1 104 ? -8.371 5.870 32.186 1.00 68.75 104 LEU A CA 1
ATOM 796 C C . LEU A 1 104 ? -9.011 4.580 32.727 1.00 68.75 104 LEU A C 1
ATOM 798 O O . LEU A 1 104 ? -9.604 4.582 33.802 1.00 68.75 104 LEU A O 1
ATOM 802 N N . MET A 1 105 ? -8.835 3.448 32.042 1.00 61.50 105 MET A N 1
ATOM 803 C CA . MET A 1 105 ? -9.308 2.138 32.498 1.00 61.50 105 MET A CA 1
ATOM 804 C C . MET A 1 105 ? -8.566 1.664 33.758 1.00 61.50 105 MET A C 1
ATOM 806 O O . MET A 1 105 ? -9.185 1.091 34.654 1.00 61.50 105 MET A O 1
ATOM 810 N N . ALA A 1 106 ? -7.265 1.933 33.871 1.00 68.12 106 ALA A N 1
ATOM 811 C CA . ALA A 1 106 ? -6.474 1.640 35.063 1.00 68.12 106 ALA A CA 1
ATOM 812 C C . ALA A 1 106 ? -6.924 2.485 36.265 1.00 68.12 106 ALA A C 1
ATOM 814 O O . ALA A 1 106 ? -7.026 1.962 37.375 1.00 68.12 106 ALA A O 1
ATOM 815 N N . ASP A 1 107 ? -7.270 3.756 36.046 1.00 66.12 107 ASP A N 1
ATOM 816 C CA . ASP A 1 107 ? -7.875 4.614 37.072 1.00 66.12 107 ASP A CA 1
ATOM 817 C C . ASP A 1 107 ? -9.269 4.109 37.496 1.00 66.12 107 ASP A C 1
ATOM 819 O O . ASP A 1 107 ? -9.638 4.174 38.669 1.00 66.12 107 ASP A O 1
ATOM 823 N N . LEU A 1 108 ? -10.028 3.521 36.565 1.00 59.19 108 LEU A N 1
ATOM 824 C CA . LEU A 1 108 ? -11.330 2.901 36.841 1.00 59.19 108 LEU A CA 1
ATOM 825 C C . LEU A 1 108 ? -11.226 1.575 37.605 1.00 59.19 108 LEU A C 1
ATOM 827 O O . LEU A 1 108 ? -12.114 1.259 38.397 1.00 59.19 108 LEU A O 1
ATOM 831 N N . GLY A 1 109 ? -10.166 0.801 37.368 1.00 52.50 109 GLY A N 1
ATOM 832 C CA . GLY A 1 109 ? -9.917 -0.492 38.011 1.00 52.50 109 GLY A CA 1
ATOM 833 C C . GLY A 1 109 ? -9.214 -0.406 39.369 1.00 52.50 109 GLY A C 1
ATOM 834 O O . GLY A 1 109 ? -9.155 -1.406 40.087 1.00 52.50 109 GLY A O 1
ATOM 835 N N . ALA A 1 110 ? -8.678 0.759 39.744 1.00 51.38 110 ALA A N 1
ATOM 836 C CA . ALA A 1 110 ? -7.972 0.927 41.007 1.00 51.38 110 ALA A CA 1
ATOM 837 C C . ALA A 1 110 ? -8.953 0.877 42.202 1.00 51.38 110 ALA A C 1
ATOM 839 O O . ALA A 1 110 ? -9.843 1.728 42.306 1.00 51.38 110 ALA A O 1
ATOM 840 N N . PRO A 1 111 ? -8.806 -0.071 43.155 1.00 41.53 111 PRO A N 1
ATOM 841 C CA . PRO A 1 111 ? -9.594 -0.042 44.381 1.00 41.53 111 PRO A CA 1
ATOM 842 C C . PRO A 1 111 ? -9.278 1.244 45.151 1.00 41.53 111 PRO A C 1
ATOM 844 O O . PRO A 1 111 ? -8.120 1.665 45.216 1.00 41.53 111 PRO A O 1
ATOM 847 N N . ALA A 1 112 ? -10.303 1.867 45.745 1.00 49.38 112 ALA A N 1
ATOM 848 C CA . ALA A 1 112 ? -10.145 3.064 46.565 1.00 49.38 112 ALA A CA 1
ATOM 849 C C . ALA A 1 112 ? -9.024 2.842 47.594 1.00 49.38 112 ALA A C 1
ATOM 851 O O . ALA A 1 112 ? -9.168 2.035 48.514 1.00 49.38 112 ALA A O 1
ATOM 852 N N . GLN A 1 113 ? -7.883 3.516 47.411 1.00 45.62 113 GLN A N 1
ATOM 853 C CA . GLN A 1 113 ? -6.717 3.298 48.261 1.00 45.62 113 GLN A CA 1
ATOM 854 C C . GLN A 1 113 ? -7.094 3.576 49.726 1.00 45.62 113 GLN A C 1
ATOM 856 O O . GLN A 1 113 ? -7.647 4.646 50.020 1.00 4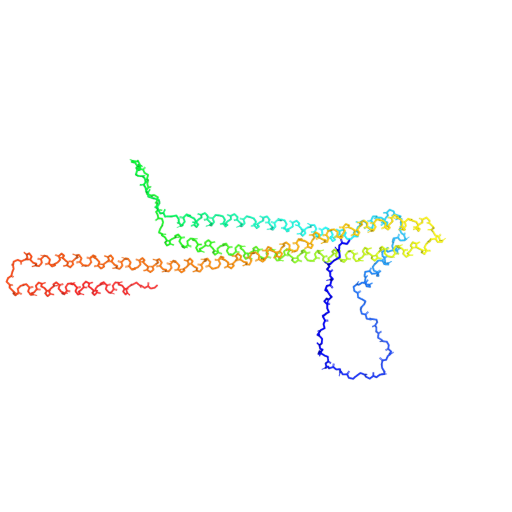5.62 113 GLN A O 1
ATOM 861 N N . PRO A 1 114 ? -6.808 2.658 50.671 1.00 39.94 114 PRO A N 1
ATOM 862 C CA . PRO A 1 114 ? -7.089 2.899 52.075 1.00 39.94 114 PRO A CA 1
ATOM 863 C C . PRO A 1 114 ? -6.260 4.096 52.547 1.00 39.94 114 PRO A C 1
ATOM 865 O O . PRO A 1 114 ? -5.029 4.078 52.563 1.00 39.94 114 PRO A O 1
ATOM 868 N N . ARG A 1 115 ? -6.963 5.170 52.920 1.00 47.25 115 ARG A N 1
ATOM 869 C CA . ARG A 1 115 ? -6.383 6.408 53.445 1.00 47.25 115 ARG A CA 1
ATOM 870 C C . ARG A 1 115 ? -5.479 6.100 54.642 1.00 47.25 115 ARG A C 1
ATOM 872 O O . ARG A 1 115 ? -5.973 5.830 55.737 1.00 47.25 115 ARG A O 1
ATOM 879 N N . ARG A 1 116 ? -4.163 6.289 54.496 1.00 46.47 116 ARG A N 1
ATOM 880 C CA . ARG A 1 116 ? -3.341 6.711 55.639 1.00 46.47 116 ARG A CA 1
ATOM 881 C C . ARG A 1 116 ? -3.864 8.083 56.063 1.00 46.47 116 ARG A C 1
ATOM 883 O O . ARG A 1 116 ? -3.792 9.042 55.298 1.00 46.47 116 ARG A O 1
ATOM 890 N N . ARG A 1 117 ? -4.478 8.151 57.247 1.00 44.62 117 ARG A N 1
ATOM 891 C CA . ARG A 1 117 ? -5.027 9.379 57.840 1.00 44.62 117 ARG A CA 1
ATOM 892 C C . ARG A 1 117 ? -3.916 10.430 57.960 1.00 44.62 117 ARG A C 1
ATOM 894 O O . ARG A 1 117 ? -3.121 10.375 58.889 1.00 44.62 117 ARG A O 1
ATOM 901 N N . SER A 1 118 ? -3.865 11.372 57.021 1.00 51.09 118 SER A N 1
ATOM 902 C CA . SER A 1 118 ? -3.132 12.627 57.185 1.00 51.09 118 SER A CA 1
ATOM 903 C C . SER A 1 118 ? -4.068 13.646 57.831 1.00 51.09 118 SER A C 1
ATOM 905 O O . SER A 1 118 ? -5.197 13.834 57.379 1.00 51.09 118 SER A O 1
ATOM 907 N N . LEU A 1 119 ? -3.603 14.262 58.916 1.00 51.38 119 LEU A N 1
ATOM 908 C CA . LEU A 1 119 ? -4.355 15.158 59.800 1.00 51.38 119 LEU A CA 1
ATOM 909 C C . LEU A 1 119 ? -4.535 16.587 59.256 1.00 51.38 119 LEU A C 1
ATOM 911 O O . LEU A 1 119 ? -4.965 17.465 59.998 1.00 51.38 119 LEU A O 1
ATOM 915 N N . PHE A 1 120 ? -4.267 16.843 57.972 1.00 51.16 120 PHE A N 1
ATOM 916 C CA . PHE A 1 120 ? -4.444 18.172 57.388 1.00 51.16 120 PHE A CA 1
ATOM 917 C C . PHE A 1 120 ? -5.382 18.148 56.183 1.00 51.16 120 PHE A C 1
ATOM 919 O O . PHE A 1 120 ? -5.245 17.355 55.254 1.00 51.16 120 PHE A O 1
ATOM 926 N N . LYS A 1 121 ? -6.390 19.020 56.280 1.00 56.06 121 LYS A N 1
ATOM 927 C CA . LYS A 1 121 ? -7.538 19.188 55.388 1.00 56.06 121 LYS A CA 1
ATOM 928 C C . LYS A 1 121 ? -7.112 19.228 53.917 1.00 56.06 121 LYS A C 1
ATOM 930 O O . LYS A 1 121 ? -6.540 20.210 53.462 1.00 56.06 121 LYS A O 1
ATOM 935 N N . ALA A 1 122 ? -7.495 18.198 53.170 1.00 48.22 122 ALA A N 1
ATOM 936 C CA . ALA A 1 122 ? -7.633 18.255 51.723 1.00 48.22 122 ALA A CA 1
ATOM 937 C C . ALA A 1 122 ? -9.097 17.953 51.384 1.00 48.22 122 ALA A C 1
ATOM 939 O O . ALA A 1 122 ? -9.667 16.984 51.898 1.00 48.22 122 ALA A O 1
ATOM 940 N N . ALA A 1 123 ? -9.699 18.823 50.571 1.00 50.97 123 ALA A N 1
ATOM 941 C CA . ALA A 1 123 ? -11.081 18.728 50.114 1.00 50.97 123 ALA A CA 1
ATOM 942 C C . ALA A 1 123 ? -11.400 17.320 49.572 1.00 50.97 123 ALA A C 1
ATOM 944 O O . ALA A 1 123 ? -10.510 16.668 49.010 1.00 50.97 123 ALA A O 1
ATOM 945 N N . PRO A 1 124 ? -12.642 16.820 49.725 1.00 43.84 124 PRO A N 1
ATOM 946 C CA . PRO A 1 124 ? -13.016 15.552 49.122 1.00 43.84 124 PRO A CA 1
ATOM 947 C C . PRO A 1 124 ? -12.845 15.679 47.606 1.00 43.84 124 PRO A C 1
ATOM 949 O O . PRO A 1 124 ? -13.567 16.425 46.954 1.00 43.84 124 PRO A O 1
ATOM 952 N N . LYS A 1 125 ? -11.872 14.962 47.030 1.00 52.06 125 LYS A N 1
ATOM 953 C CA . LYS A 1 125 ? -11.890 14.690 45.593 1.00 52.06 125 LYS A CA 1
ATOM 954 C C . LYS A 1 125 ? -13.190 13.933 45.342 1.00 52.06 125 LYS A C 1
ATOM 956 O O . LYS A 1 125 ? -13.357 12.826 45.862 1.00 52.06 125 LYS A O 1
ATOM 961 N N . ASN A 1 126 ? -14.127 14.581 44.652 1.00 39.66 126 ASN A N 1
ATOM 962 C CA . ASN A 1 126 ? -15.414 14.007 44.288 1.00 39.66 126 ASN A CA 1
ATOM 963 C C . ASN A 1 126 ? -15.154 12.650 43.639 1.00 39.66 126 ASN A C 1
ATOM 965 O O . ASN A 1 126 ? -14.550 12.563 42.571 1.00 39.66 126 ASN A O 1
ATOM 969 N N . HIS A 1 127 ? -15.560 11.580 44.316 1.00 46.03 127 HIS A N 1
ATOM 970 C CA . HIS A 1 127 ? -15.612 10.274 43.689 1.00 46.03 127 HIS A CA 1
ATOM 971 C C . HIS A 1 127 ? -16.802 10.367 42.741 1.00 46.03 127 HIS A C 1
ATOM 973 O O . HIS A 1 127 ? -17.937 10.237 43.184 1.00 46.03 127 HIS A O 1
ATOM 979 N N . ALA A 1 128 ? -16.552 10.728 41.477 1.00 56.47 128 ALA A N 1
ATOM 980 C CA . ALA A 1 128 ? -17.596 10.711 40.459 1.00 56.47 128 ALA A CA 1
ATOM 981 C C . ALA A 1 128 ? -18.296 9.349 40.502 1.00 56.47 128 ALA A C 1
ATOM 983 O O . ALA A 1 128 ? -17.600 8.330 40.615 1.00 56.47 128 ALA A O 1
ATOM 984 N N . ASP A 1 129 ? -19.630 9.371 40.458 1.00 69.50 129 ASP A N 1
ATOM 985 C CA . ASP A 1 129 ? -20.481 8.183 40.482 1.00 69.50 129 ASP A CA 1
ATOM 986 C C . ASP A 1 129 ? -19.933 7.158 39.465 1.00 69.50 129 ASP A C 1
ATOM 988 O O . ASP A 1 129 ? -19.632 7.546 38.327 1.00 69.50 129 ASP A O 1
ATOM 992 N N . PRO A 1 130 ? -19.724 5.879 39.838 1.00 67.88 130 PRO A N 1
ATOM 993 C CA . PRO A 1 130 ? -19.312 4.829 38.903 1.00 67.88 130 PRO A CA 1
ATOM 994 C C . PRO A 1 130 ? -20.146 4.795 37.611 1.00 67.88 130 PRO A C 1
ATOM 996 O O . PRO A 1 130 ? -19.615 4.408 36.570 1.00 67.88 130 PRO A O 1
ATOM 999 N N . GLN A 1 131 ? -21.402 5.253 37.644 1.00 70.56 131 GLN A N 1
ATOM 1000 C CA . GLN A 1 131 ? -22.234 5.431 36.449 1.00 70.56 131 GLN A CA 1
ATOM 1001 C C . GLN A 1 131 ? -21.657 6.458 35.466 1.00 70.56 131 GLN A C 1
ATOM 1003 O O . GLN A 1 131 ? -21.365 6.115 34.322 1.00 70.56 131 GLN A O 1
ATOM 1008 N N . THR A 1 132 ? -21.413 7.692 35.920 1.00 77.44 132 THR A N 1
ATOM 1009 C CA . THR A 1 132 ? -20.871 8.782 35.089 1.00 77.44 132 THR A CA 1
ATOM 1010 C C . THR A 1 132 ? -19.527 8.403 34.469 1.00 77.44 132 THR A C 1
ATOM 1012 O O . THR A 1 132 ? -19.210 8.772 33.340 1.00 77.44 132 THR A O 1
ATOM 1015 N N . ARG A 1 133 ? -18.727 7.625 35.203 1.00 73.25 133 ARG A N 1
ATOM 1016 C CA . ARG A 1 133 ? -17.447 7.110 34.716 1.00 73.25 133 ARG A CA 1
ATOM 1017 C C . ARG A 1 133 ? -17.600 6.076 33.595 1.00 73.25 133 ARG A C 1
ATOM 1019 O O . ARG A 1 133 ? -16.863 6.133 32.614 1.00 73.25 133 ARG A O 1
ATOM 1026 N N . LEU A 1 134 ? -18.540 5.140 33.731 1.00 77.38 134 LEU A N 1
ATOM 1027 C CA . LEU A 1 134 ? -18.828 4.131 32.706 1.00 77.38 134 LEU A CA 1
ATOM 1028 C C . LEU A 1 134 ? -19.425 4.755 31.440 1.00 77.38 134 LEU A C 1
ATOM 1030 O O . LEU A 1 134 ? -19.068 4.346 30.339 1.00 77.38 134 LEU A O 1
ATOM 1034 N N . GLU A 1 135 ? -20.283 5.765 31.579 1.00 82.50 135 GLU A N 1
ATOM 1035 C CA . GLU A 1 135 ? -20.811 6.536 30.446 1.00 82.50 135 GLU A CA 1
ATOM 1036 C C . GLU A 1 135 ? -19.691 7.248 29.678 1.00 82.50 135 GLU A C 1
ATOM 1038 O O . GLU A 1 135 ? -19.613 7.131 28.455 1.00 82.50 135 GLU A O 1
ATOM 1043 N N . ALA A 1 136 ? -18.772 7.911 30.390 1.00 81.25 136 ALA A N 1
ATOM 1044 C CA . ALA A 1 136 ? -17.610 8.553 29.778 1.00 81.25 136 ALA A CA 1
ATOM 1045 C C . ALA A 1 136 ? -16.708 7.550 29.034 1.00 81.25 136 ALA A C 1
ATOM 1047 O O . ALA A 1 136 ? -16.208 7.858 27.952 1.00 81.25 136 ALA A O 1
ATOM 1048 N N . LEU A 1 137 ? -16.533 6.339 29.578 1.00 78.81 137 LEU A N 1
ATOM 1049 C CA . LEU A 1 137 ? -15.792 5.268 28.911 1.00 78.81 137 LEU A CA 1
ATOM 1050 C C . LEU A 1 137 ? -16.486 4.817 27.618 1.00 78.81 137 LEU A C 1
ATOM 1052 O O . LEU A 1 137 ? -15.824 4.708 26.591 1.00 78.81 137 LEU A O 1
ATOM 1056 N N . VAL A 1 138 ? -17.800 4.566 27.649 1.00 83.94 138 VAL A N 1
ATOM 1057 C CA . VAL A 1 138 ? -18.572 4.147 26.463 1.00 83.94 138 VAL A CA 1
ATOM 1058 C C . VAL A 1 138 ? -18.474 5.190 25.353 1.00 83.94 138 VAL A C 1
ATOM 1060 O O . VAL A 1 138 ? -18.180 4.840 24.212 1.00 83.94 138 VAL A O 1
ATOM 1063 N N . GLU A 1 139 ? -18.645 6.464 25.699 1.00 86.56 139 GLU A N 1
ATOM 1064 C CA . GLU A 1 139 ? -18.503 7.581 24.767 1.00 86.56 139 GLU A CA 1
ATOM 1065 C C . GLU A 1 139 ? -17.083 7.655 24.180 1.00 86.56 139 GLU A C 1
ATOM 1067 O O . GLU A 1 139 ? -16.908 7.849 22.977 1.00 86.56 139 GLU A O 1
ATOM 1072 N N . SER A 1 140 ? -16.049 7.449 25.001 1.00 81.88 140 SER A N 1
ATOM 1073 C CA . SER A 1 140 ? -14.668 7.420 24.516 1.00 81.88 140 SER A CA 1
ATOM 1074 C C . SER A 1 140 ? -14.402 6.235 23.581 1.00 81.88 140 SER A C 1
ATOM 1076 O O . SER A 1 140 ? -13.721 6.400 22.572 1.00 81.88 140 SER A O 1
ATOM 1078 N N . LEU A 1 141 ? -14.958 5.054 23.872 1.00 83.12 141 LEU A N 1
ATOM 1079 C CA . LEU A 1 141 ? -14.843 3.873 23.010 1.00 83.12 141 LEU A CA 1
ATOM 1080 C C . LEU A 1 141 ? -15.559 4.067 21.664 1.00 83.12 141 LEU A C 1
ATOM 1082 O O . LEU A 1 141 ? -15.045 3.625 20.637 1.00 83.12 141 LEU A O 1
ATOM 1086 N N . ASP A 1 142 ? -16.718 4.735 21.649 1.00 85.44 142 ASP A N 1
ATOM 1087 C CA . ASP A 1 142 ? -17.422 5.081 20.408 1.00 85.44 142 ASP A CA 1
ATOM 1088 C C . ASP A 1 142 ? -16.592 6.060 19.554 1.00 85.44 142 ASP A C 1
ATOM 1090 O O . ASP A 1 142 ? -16.421 5.827 18.355 1.00 85.44 142 ASP A O 1
ATOM 1094 N N . ARG A 1 143 ? -15.985 7.086 20.167 1.00 86.19 143 ARG A N 1
ATOM 1095 C CA . ARG A 1 143 ? -15.089 8.024 19.462 1.00 86.19 143 ARG A CA 1
ATOM 1096 C C . ARG A 1 143 ? -13.863 7.338 18.873 1.00 86.19 143 ARG A C 1
ATOM 1098 O O . ARG A 1 143 ? -13.528 7.588 17.717 1.00 86.19 143 ARG A O 1
ATOM 1105 N N . GLU A 1 144 ? -13.208 6.463 19.633 1.00 83.25 144 GLU A N 1
ATOM 1106 C CA . GLU A 1 144 ? -12.054 5.719 19.119 1.00 83.25 144 GLU A CA 1
ATOM 1107 C C . GLU A 1 144 ? -12.446 4.786 17.972 1.00 83.25 144 GLU A C 1
ATOM 1109 O O . GLU A 1 144 ? -11.736 4.712 16.971 1.00 83.25 144 GLU A O 1
ATOM 1114 N N . ARG A 1 145 ? -13.609 4.126 18.044 1.00 85.69 145 ARG A N 1
ATOM 1115 C CA . ARG A 1 145 ? -14.103 3.312 16.925 1.00 85.69 145 ARG A CA 1
ATOM 1116 C C . ARG A 1 145 ? -14.313 4.159 15.667 1.00 85.69 145 ARG A C 1
ATOM 1118 O O . ARG A 1 145 ? -13.938 3.731 14.576 1.00 85.69 145 ARG A O 1
ATOM 1125 N N . ASP A 1 146 ? -14.886 5.350 15.806 1.00 87.69 146 ASP A N 1
ATOM 1126 C CA . ASP A 1 146 ? -15.096 6.260 14.679 1.00 87.69 146 ASP A CA 1
ATOM 1127 C C . ASP A 1 146 ? -13.761 6.769 14.102 1.00 87.69 146 ASP A C 1
ATOM 1129 O O . ASP A 1 146 ? -13.612 6.884 12.881 1.00 87.69 146 ASP A O 1
ATOM 1133 N N . ASN A 1 147 ? -12.756 7.007 14.952 1.00 85.75 147 ASN A N 1
ATOM 1134 C CA . ASN A 1 147 ? -11.391 7.326 14.524 1.00 85.75 147 ASN A CA 1
ATOM 1135 C C . ASN A 1 147 ? -10.762 6.170 13.732 1.00 85.75 147 ASN A C 1
ATOM 1137 O O . ASN A 1 147 ? -10.213 6.398 12.650 1.00 85.75 147 ASN A O 1
ATOM 1141 N N . VAL A 1 148 ? -10.896 4.931 14.218 1.00 87.50 148 VAL A N 1
ATOM 1142 C CA . VAL A 1 148 ? -10.432 3.724 13.515 1.00 87.50 148 VAL A CA 1
ATOM 1143 C C . VAL A 1 148 ? -11.120 3.585 12.156 1.00 87.50 148 VAL A C 1
ATOM 1145 O O . VAL A 1 148 ? -10.450 3.339 11.155 1.00 87.50 148 VAL A O 1
ATOM 1148 N N . ALA A 1 149 ? -12.432 3.824 12.075 1.00 88.31 149 ALA A N 1
ATOM 1149 C CA . ALA A 1 149 ? -13.170 3.771 10.813 1.00 88.31 149 ALA A CA 1
ATOM 1150 C C . ALA A 1 149 ? -12.669 4.812 9.792 1.00 88.31 149 ALA A C 1
ATOM 1152 O O . ALA A 1 149 ? -12.481 4.497 8.617 1.00 88.31 149 ALA A O 1
ATOM 1153 N N . ARG A 1 150 ? -12.394 6.048 10.229 1.00 87.44 150 ARG A N 1
ATOM 1154 C CA . ARG A 1 150 ? -11.811 7.095 9.365 1.00 87.44 150 ARG A CA 1
ATOM 1155 C C . ARG A 1 150 ? -10.392 6.749 8.911 1.00 87.44 150 ARG A C 1
ATOM 1157 O O . ARG A 1 150 ? -10.035 6.995 7.755 1.00 87.44 150 ARG A O 1
ATOM 1164 N N . SER A 1 151 ? -9.593 6.180 9.812 1.00 87.12 151 SER A N 1
ATOM 1165 C CA . SER A 1 151 ? -8.237 5.717 9.513 1.00 87.12 151 SER A CA 1
ATOM 1166 C C . SER A 1 151 ? -8.260 4.620 8.451 1.00 87.12 151 SER A C 1
ATOM 1168 O O . SER A 1 151 ? -7.543 4.719 7.458 1.00 87.12 151 SER A O 1
ATOM 1170 N N . LEU A 1 152 ? -9.163 3.643 8.584 1.00 90.12 152 LEU A N 1
ATOM 1171 C CA . LEU A 1 152 ? -9.334 2.559 7.620 1.00 90.12 152 LEU A CA 1
ATOM 1172 C C . LEU A 1 152 ? -9.615 3.085 6.206 1.00 90.12 152 LEU A C 1
ATOM 1174 O O . LEU A 1 152 ? -8.913 2.711 5.273 1.00 90.12 152 LEU A O 1
ATOM 1178 N N . ILE A 1 153 ? -10.556 4.023 6.056 1.00 91.88 153 ILE A N 1
ATOM 1179 C CA . ILE A 1 153 ? -10.871 4.641 4.754 1.00 91.88 153 ILE A CA 1
ATOM 1180 C C . ILE A 1 153 ? -9.628 5.309 4.144 1.00 91.88 153 ILE A C 1
ATOM 1182 O O . ILE A 1 153 ? -9.377 5.214 2.940 1.00 91.88 153 ILE A O 1
ATOM 1186 N N . THR A 1 154 ? -8.835 5.990 4.974 1.00 90.81 154 THR A N 1
ATOM 1187 C CA . THR A 1 154 ? -7.608 6.666 4.530 1.00 90.81 154 THR A CA 1
ATOM 1188 C C . THR A 1 154 ? -6.554 5.656 4.078 1.00 90.81 154 THR A C 1
ATOM 1190 O O . THR A 1 154 ? -5.997 5.798 2.988 1.00 90.81 154 THR A O 1
ATOM 1193 N N . ILE A 1 155 ? -6.324 4.611 4.875 1.00 90.81 155 ILE A N 1
ATOM 1194 C CA . ILE A 1 155 ? -5.357 3.549 4.588 1.00 90.81 155 ILE A CA 1
ATOM 1195 C C . ILE A 1 155 ? -5.749 2.780 3.321 1.00 90.81 155 ILE A C 1
ATOM 1197 O O . ILE A 1 155 ? -4.898 2.532 2.465 1.00 90.81 155 ILE A O 1
ATOM 1201 N N . GLU A 1 156 ? -7.027 2.438 3.155 1.00 92.38 156 GLU A N 1
ATOM 1202 C CA . GLU A 1 156 ? -7.534 1.794 1.941 1.00 92.38 156 GLU A CA 1
ATOM 1203 C C . GLU A 1 156 ? -7.337 2.693 0.715 1.00 92.38 156 GLU A C 1
ATOM 1205 O O . GLU A 1 156 ? -6.832 2.235 -0.314 1.00 92.38 156 GLU A O 1
ATOM 1210 N N . SER A 1 157 ? -7.644 3.991 0.828 1.00 93.81 157 SER A N 1
ATOM 1211 C CA . SER A 1 157 ? -7.397 4.954 -0.249 1.00 93.81 157 SER A CA 1
ATOM 1212 C C . SER A 1 157 ? -5.915 5.015 -0.631 1.00 93.81 157 SER A C 1
ATOM 1214 O O . SER A 1 157 ? -5.579 4.970 -1.816 1.00 93.81 157 SER A O 1
ATOM 1216 N N . ASP A 1 158 ? -5.006 5.064 0.341 1.00 92.81 158 ASP A N 1
ATOM 1217 C CA . ASP A 1 158 ? -3.568 5.076 0.067 1.00 92.81 158 ASP A CA 1
ATOM 1218 C C . ASP A 1 158 ? -3.080 3.740 -0.522 1.00 92.81 158 ASP A C 1
ATOM 1220 O O . ASP A 1 158 ? -2.261 3.738 -1.443 1.00 92.81 158 ASP A O 1
ATOM 1224 N N . SER A 1 159 ? -3.651 2.612 -0.091 1.00 94.50 159 SER A N 1
ATOM 1225 C CA . SER A 1 159 ? -3.385 1.287 -0.663 1.00 94.50 159 SER A CA 1
ATOM 1226 C C . SER A 1 159 ? -3.767 1.217 -2.144 1.00 94.50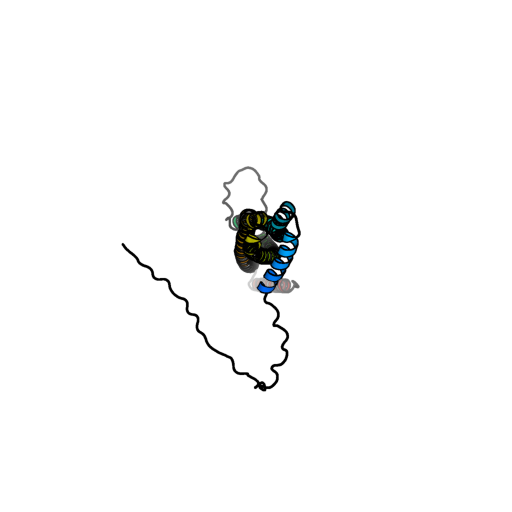 159 SER A C 1
ATOM 1228 O O . SER A 1 159 ? -2.984 0.735 -2.965 1.00 94.50 159 SER A O 1
ATOM 1230 N N . THR A 1 160 ? -4.930 1.758 -2.530 1.00 95.38 160 THR A N 1
ATOM 1231 C CA . THR A 1 160 ? -5.325 1.820 -3.951 1.00 95.38 160 THR A CA 1
ATOM 1232 C C . THR A 1 160 ? -4.353 2.654 -4.787 1.00 95.38 160 THR A C 1
ATOM 1234 O O . THR A 1 160 ? -3.986 2.245 -5.889 1.00 95.38 160 THR A O 1
ATOM 1237 N N . LYS A 1 161 ? -3.864 3.778 -4.249 1.00 94.00 161 LYS A N 1
ATOM 1238 C CA . LYS A 1 161 ? -2.892 4.647 -4.931 1.00 94.00 161 LYS A CA 1
ATOM 1239 C C . LYS A 1 161 ? -1.532 3.979 -5.087 1.00 94.00 161 LYS A C 1
ATOM 1241 O O . LYS A 1 161 ? -0.938 4.078 -6.156 1.00 94.00 161 LYS A O 1
ATOM 1246 N N . LEU A 1 162 ? -1.059 3.265 -4.066 1.00 95.12 162 LEU A N 1
ATOM 1247 C CA . LEU A 1 162 ? 0.181 2.494 -4.161 1.00 95.12 162 LEU A CA 1
ATOM 1248 C C . LEU A 1 162 ? 0.078 1.358 -5.180 1.00 95.12 162 LEU A C 1
ATOM 1250 O O . LEU A 1 162 ? 1.016 1.159 -5.944 1.00 95.12 162 LEU A O 1
ATOM 1254 N N . ARG A 1 163 ? -1.058 0.651 -5.245 1.00 96.94 163 ARG A N 1
ATOM 1255 C CA . ARG A 1 163 ? -1.286 -0.379 -6.274 1.00 96.94 163 ARG A CA 1
ATOM 1256 C C . ARG A 1 163 ? -1.287 0.209 -7.684 1.00 96.94 163 ARG A C 1
ATOM 1258 O O . ARG A 1 163 ? -0.676 -0.372 -8.573 1.00 96.94 163 ARG A O 1
ATOM 1265 N N . ALA A 1 164 ? -1.915 1.369 -7.879 1.00 96.75 164 ALA A N 1
ATOM 1266 C CA . ALA A 1 164 ? -1.875 2.071 -9.160 1.00 96.75 164 ALA A CA 1
ATOM 1267 C C . ALA A 1 164 ? -0.442 2.487 -9.537 1.00 96.75 164 ALA A C 1
ATOM 1269 O O . ALA A 1 164 ? -0.014 2.261 -10.665 1.00 96.75 164 ALA A O 1
ATOM 1270 N N . ALA A 1 165 ? 0.332 3.022 -8.586 1.00 96.25 165 ALA A N 1
ATOM 1271 C CA . ALA A 1 165 ? 1.731 3.376 -8.819 1.00 96.25 165 ALA A CA 1
ATOM 1272 C C . ALA A 1 165 ? 2.616 2.151 -9.117 1.00 96.25 165 ALA A C 1
ATOM 1274 O O . ALA A 1 165 ? 3.503 2.231 -9.963 1.00 96.25 165 ALA A O 1
ATOM 1275 N N . ALA A 1 166 ? 2.369 1.013 -8.460 1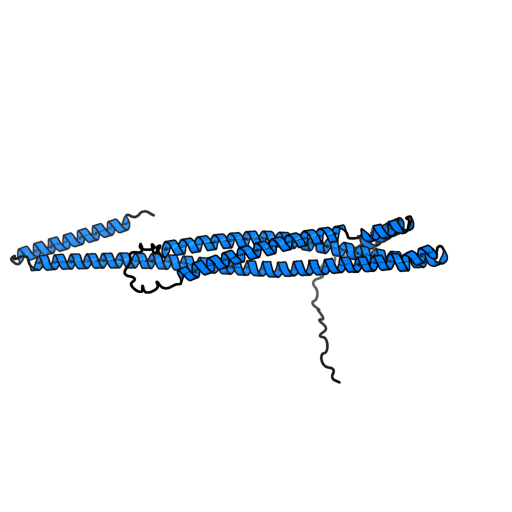.00 97.19 166 ALA A N 1
ATOM 1276 C CA . ALA A 1 166 ? 3.055 -0.244 -8.755 1.00 97.19 166 ALA A CA 1
ATOM 1277 C C . ALA A 1 166 ? 2.760 -0.729 -10.183 1.00 97.19 166 ALA A C 1
ATOM 1279 O O . ALA A 1 166 ? 3.688 -1.117 -10.883 1.00 97.19 166 ALA A O 1
ATOM 1280 N N . ALA A 1 167 ? 1.508 -0.626 -10.641 1.00 97.38 167 ALA A N 1
ATOM 1281 C CA . ALA A 1 167 ? 1.148 -0.955 -12.020 1.00 97.38 167 ALA A CA 1
ATOM 1282 C C . ALA A 1 167 ? 1.861 -0.042 -13.037 1.00 97.38 167 ALA A C 1
ATOM 1284 O O . ALA A 1 167 ? 2.418 -0.533 -14.014 1.00 97.38 167 ALA A O 1
ATOM 1285 N N . GLU A 1 168 ? 1.937 1.272 -12.781 1.00 96.56 168 GLU A N 1
ATOM 1286 C CA . GLU A 1 168 ? 2.705 2.186 -13.644 1.00 96.56 168 GLU A CA 1
ATOM 1287 C C . GLU A 1 168 ? 4.212 1.847 -13.674 1.00 96.56 168 GLU A C 1
ATOM 1289 O O . GLU A 1 168 ? 4.872 2.033 -14.699 1.00 96.56 168 GLU A O 1
ATOM 1294 N N . LEU A 1 169 ? 4.778 1.365 -12.560 1.00 97.88 169 LEU A N 1
ATOM 1295 C CA . LEU A 1 169 ? 6.169 0.901 -12.497 1.00 97.88 169 LEU A CA 1
ATOM 1296 C C . LEU A 1 169 ? 6.375 -0.408 -13.270 1.00 97.88 169 LEU A C 1
ATOM 1298 O O . LEU A 1 169 ? 7.384 -0.529 -13.964 1.00 97.88 169 LEU A O 1
ATOM 1302 N N . ASP A 1 170 ? 5.436 -1.353 -13.181 1.00 97.69 170 ASP A N 1
ATOM 1303 C CA . ASP A 1 170 ? 5.447 -2.598 -13.961 1.00 97.69 170 ASP A CA 1
ATOM 1304 C C . ASP A 1 170 ? 5.401 -2.309 -15.469 1.00 97.69 170 ASP A C 1
ATOM 1306 O O . ASP A 1 170 ? 6.225 -2.827 -16.230 1.00 97.69 170 ASP A O 1
ATOM 1310 N N . ASP A 1 171 ? 4.513 -1.410 -15.900 1.00 96.69 171 ASP A N 1
ATOM 1311 C CA . ASP A 1 171 ? 4.416 -0.971 -17.296 1.00 96.69 171 ASP A CA 1
ATOM 1312 C C . ASP A 1 171 ? 5.718 -0.299 -17.766 1.00 96.69 171 ASP A C 1
ATOM 1314 O O . ASP A 1 171 ? 6.226 -0.575 -18.859 1.00 96.69 171 ASP A O 1
ATOM 1318 N N . ALA A 1 172 ? 6.307 0.561 -16.928 1.00 96.81 172 ALA A N 1
ATOM 1319 C CA . ALA A 1 172 ? 7.591 1.191 -17.222 1.00 96.81 172 ALA A CA 1
ATOM 1320 C C . ALA A 1 172 ? 8.718 0.155 -17.355 1.00 96.81 172 ALA A C 1
ATOM 1322 O O . ALA A 1 172 ? 9.543 0.261 -18.266 1.00 96.81 172 ALA A O 1
ATOM 1323 N N . LEU A 1 173 ? 8.746 -0.856 -16.483 1.00 97.44 173 LEU A N 1
ATOM 1324 C CA . LEU A 1 173 ? 9.728 -1.936 -16.517 1.00 97.44 173 LEU A CA 1
ATOM 1325 C C . LEU A 1 173 ? 9.594 -2.774 -17.797 1.00 97.44 173 LEU A C 1
ATOM 1327 O O . LEU A 1 173 ? 10.598 -3.068 -18.452 1.00 97.44 173 LEU A O 1
ATOM 1331 N N . ALA A 1 174 ? 8.363 -3.110 -18.193 1.00 96.94 174 ALA A N 1
ATOM 1332 C CA . ALA A 1 174 ? 8.079 -3.819 -19.439 1.00 96.94 174 ALA A CA 1
ATOM 1333 C C . ALA A 1 174 ? 8.553 -3.024 -20.668 1.00 96.94 174 ALA A C 1
ATOM 1335 O O . ALA A 1 174 ? 9.210 -3.581 -21.554 1.00 96.94 174 ALA A O 1
ATOM 1336 N N . LEU A 1 175 ? 8.293 -1.712 -20.698 1.00 97.25 175 LEU A N 1
ATOM 1337 C CA . LEU A 1 175 ? 8.763 -0.832 -21.766 1.00 97.25 175 LEU A CA 1
ATOM 1338 C C . LEU A 1 175 ? 10.296 -0.744 -21.815 1.00 97.25 175 LEU A C 1
ATOM 1340 O O . LEU A 1 175 ? 10.871 -0.862 -22.896 1.00 97.25 175 LEU A O 1
ATOM 1344 N N . ILE A 1 176 ? 10.972 -0.573 -20.672 1.00 97.88 176 ILE A N 1
ATOM 1345 C CA . ILE A 1 176 ? 12.444 -0.509 -20.604 1.00 97.88 176 ILE A CA 1
ATOM 1346 C C . ILE A 1 176 ? 13.067 -1.795 -21.160 1.00 97.88 176 ILE A C 1
ATOM 1348 O O . ILE A 1 176 ? 13.977 -1.724 -21.987 1.00 97.88 176 ILE A O 1
ATOM 1352 N N . ARG A 1 177 ? 12.535 -2.965 -20.784 1.00 97.31 177 ARG A N 1
ATOM 1353 C CA . ARG A 1 177 ? 12.985 -4.269 -21.303 1.00 97.31 177 ARG A CA 1
ATOM 1354 C C . ARG A 1 177 ? 12.772 -4.403 -22.808 1.00 97.31 177 ARG A C 1
ATOM 1356 O O . ARG A 1 177 ? 13.660 -4.876 -23.518 1.00 97.31 177 ARG A O 1
ATOM 1363 N N . ALA A 1 178 ? 11.620 -3.956 -23.309 1.00 97.19 178 ALA A N 1
ATOM 1364 C CA . ALA A 1 178 ? 11.339 -3.947 -24.741 1.00 97.19 178 ALA A CA 1
ATOM 1365 C C . ALA A 1 178 ? 12.302 -3.018 -25.505 1.00 97.19 178 ALA A C 1
ATOM 1367 O O . ALA A 1 178 ? 12.820 -3.401 -26.555 1.00 97.19 178 ALA A O 1
ATOM 1368 N N . CYS A 1 179 ? 12.603 -1.835 -24.959 1.00 97.56 179 CYS A N 1
ATOM 1369 C CA . CYS A 1 179 ? 13.607 -0.918 -25.501 1.00 97.56 179 CYS A CA 1
ATOM 1370 C C . CYS A 1 179 ? 15.006 -1.542 -25.503 1.00 97.56 179 CYS A C 1
ATOM 1372 O O . CYS A 1 179 ? 15.705 -1.446 -26.507 1.00 97.56 179 CYS A O 1
ATOM 1374 N N . ALA A 1 180 ? 15.401 -2.223 -24.426 1.00 97.38 180 ALA A N 1
ATOM 1375 C CA . ALA A 1 180 ? 16.690 -2.904 -24.334 1.00 97.38 180 ALA A CA 1
ATOM 1376 C C . ALA A 1 180 ? 16.841 -3.978 -25.424 1.00 97.38 180 ALA A C 1
ATOM 1378 O O . ALA A 1 180 ? 17.849 -4.000 -26.133 1.00 97.38 180 ALA A O 1
ATOM 1379 N N . ALA A 1 181 ? 15.815 -4.808 -25.633 1.00 96.38 181 ALA A N 1
ATOM 1380 C CA . ALA A 1 181 ? 15.804 -5.805 -26.704 1.00 96.38 181 ALA A CA 1
ATOM 1381 C C . ALA A 1 181 ? 15.863 -5.172 -28.108 1.00 96.38 181 ALA A C 1
ATOM 1383 O O . ALA A 1 181 ? 16.544 -5.686 -28.998 1.00 96.38 181 ALA A O 1
ATOM 1384 N N . ALA A 1 182 ? 15.169 -4.048 -28.309 1.00 96.06 182 ALA A N 1
ATOM 1385 C CA . ALA A 1 182 ? 15.171 -3.323 -29.576 1.00 96.06 182 ALA A CA 1
ATOM 1386 C C . ALA A 1 182 ? 16.543 -2.684 -29.872 1.00 96.06 182 ALA A C 1
ATOM 1388 O O . ALA A 1 182 ? 17.028 -2.773 -30.999 1.00 96.06 182 ALA A O 1
ATOM 1389 N N . VAL A 1 183 ? 17.192 -2.096 -28.860 1.00 96.62 183 VAL A N 1
ATOM 1390 C CA . VAL A 1 183 ? 18.545 -1.525 -28.964 1.00 96.62 183 VAL A CA 1
ATOM 1391 C C . VAL A 1 183 ? 19.575 -2.601 -29.308 1.00 96.62 183 VAL A C 1
ATOM 1393 O O . VAL A 1 183 ? 20.397 -2.371 -30.191 1.00 96.62 183 VAL A O 1
ATOM 1396 N N . ASP A 1 184 ? 19.492 -3.793 -28.708 1.00 95.19 184 ASP A N 1
ATOM 1397 C CA . ASP A 1 184 ? 20.379 -4.912 -29.061 1.00 95.19 184 ASP A CA 1
ATOM 1398 C C . ASP A 1 184 ? 20.208 -5.353 -30.519 1.00 95.19 184 ASP A C 1
ATOM 1400 O O . ASP A 1 184 ? 21.182 -5.687 -31.195 1.00 95.19 184 ASP A O 1
ATOM 1404 N N . ALA A 1 185 ? 18.963 -5.407 -31.004 1.00 95.69 185 ALA A N 1
ATOM 1405 C CA . ALA A 1 185 ? 18.673 -5.789 -32.382 1.00 95.69 185 ALA A CA 1
ATOM 1406 C C . ALA A 1 185 ? 19.238 -4.761 -33.372 1.00 95.69 185 ALA A C 1
ATOM 1408 O O . ALA A 1 185 ? 19.984 -5.139 -34.273 1.00 95.69 185 ALA A O 1
ATOM 1409 N N . ALA A 1 186 ? 18.975 -3.472 -33.141 1.00 95.00 186 ALA A N 1
ATOM 1410 C CA . ALA A 1 186 ? 19.508 -2.392 -33.967 1.00 95.00 186 ALA A CA 1
ATOM 1411 C C . ALA A 1 186 ? 21.038 -2.322 -33.927 1.00 95.00 186 ALA A C 1
ATOM 1413 O O . ALA A 1 186 ? 21.672 -2.095 -34.954 1.00 95.00 186 ALA A O 1
ATOM 1414 N N . GLY A 1 187 ? 21.641 -2.551 -32.758 1.00 94.69 187 GLY A N 1
ATOM 1415 C CA . GLY A 1 187 ? 23.090 -2.621 -32.614 1.00 94.69 187 GLY A CA 1
ATOM 1416 C C . GLY A 1 187 ? 23.701 -3.692 -33.519 1.00 94.69 187 GLY A C 1
ATOM 1417 O O . GLY A 1 187 ? 24.663 -3.406 -34.224 1.00 94.69 187 GLY A O 1
ATOM 1418 N N . ARG A 1 188 ? 23.107 -4.894 -33.575 1.00 94.62 188 ARG A N 1
ATOM 1419 C CA . ARG A 1 188 ? 23.559 -5.980 -34.468 1.00 94.62 188 ARG A CA 1
ATOM 1420 C C . ARG A 1 188 ? 23.411 -5.640 -35.950 1.00 94.62 188 ARG A C 1
ATOM 1422 O O . ARG A 1 188 ? 24.318 -5.942 -36.717 1.00 94.62 188 ARG A O 1
ATOM 1429 N N . GLU A 1 189 ? 22.299 -5.026 -36.345 1.00 94.06 189 GLU A N 1
ATOM 1430 C CA . GL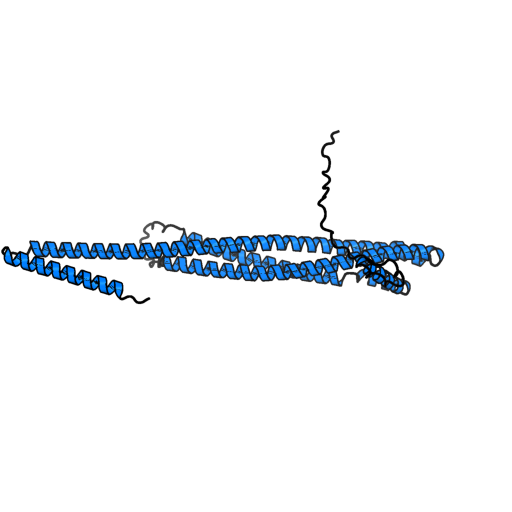U A 1 189 ? 22.049 -4.633 -37.740 1.00 94.06 189 GLU A CA 1
ATOM 1431 C C . GLU A 1 189 ? 23.027 -3.546 -38.206 1.00 94.06 189 GLU A C 1
ATOM 1433 O O . GLU A 1 189 ? 23.614 -3.651 -39.280 1.00 94.06 189 GLU A O 1
ATOM 1438 N N . LEU A 1 190 ? 23.289 -2.548 -37.359 1.00 94.19 190 LEU A N 1
ATOM 1439 C CA . LEU A 1 190 ? 24.173 -1.424 -37.674 1.00 94.19 190 LEU A CA 1
ATOM 1440 C C . LEU A 1 190 ? 25.664 -1.771 -37.621 1.00 94.19 190 LEU A C 1
ATOM 1442 O O . LEU A 1 190 ? 26.487 -0.915 -37.949 1.00 94.19 190 LEU A O 1
ATOM 1446 N N . MET A 1 191 ? 26.046 -2.989 -37.217 1.00 92.50 191 MET A N 1
ATOM 1447 C CA . MET A 1 191 ? 27.459 -3.342 -37.058 1.00 92.50 191 MET A CA 1
ATOM 1448 C C . MET A 1 191 ? 28.272 -3.195 -38.348 1.00 92.50 191 MET A C 1
ATOM 1450 O O . MET A 1 191 ? 29.451 -2.846 -38.283 1.00 92.50 191 MET A O 1
ATOM 1454 N N . PHE A 1 192 ? 27.654 -3.473 -39.497 1.00 91.69 192 PHE A N 1
ATOM 1455 C CA . PHE A 1 192 ? 28.315 -3.423 -40.801 1.00 91.69 192 PHE A CA 1
ATOM 1456 C C . PHE A 1 192 ? 28.268 -2.025 -41.424 1.00 91.69 192 PHE A C 1
ATOM 1458 O O . PHE A 1 192 ? 29.257 -1.591 -42.010 1.00 91.69 192 PHE A O 1
ATOM 1465 N N . ASP A 1 193 ? 27.159 -1.305 -41.241 1.00 93.50 193 ASP A N 1
ATOM 1466 C CA . ASP A 1 193 ? 26.945 0.003 -41.866 1.00 93.50 193 ASP A CA 1
ATOM 1467 C C . ASP A 1 193 ? 27.554 1.152 -41.049 1.00 93.50 193 ASP A C 1
ATOM 1469 O O . ASP A 1 193 ? 28.159 2.073 -41.599 1.00 93.50 193 ASP A O 1
ATOM 1473 N N . GLN A 1 194 ? 27.392 1.125 -39.721 1.00 93.75 194 GLN A N 1
ATOM 1474 C CA . GLN A 1 194 ? 27.782 2.205 -38.808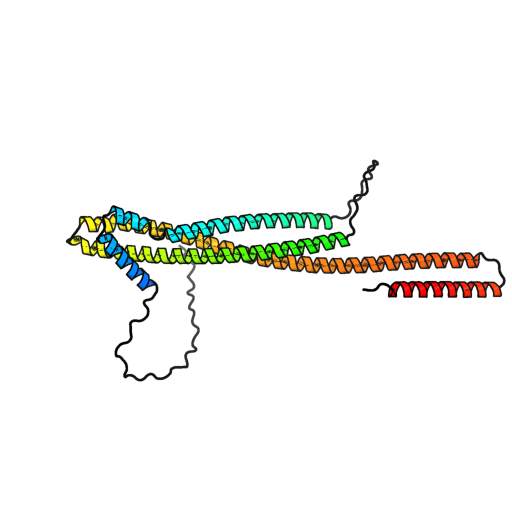 1.00 93.75 194 GLN A CA 1
ATOM 1475 C C . GLN A 1 194 ? 28.397 1.649 -37.509 1.00 93.75 194 GLN A C 1
ATOM 1477 O O . GLN A 1 194 ? 27.789 1.738 -36.435 1.00 93.75 194 GLN A O 1
ATOM 1482 N N . PRO A 1 195 ? 29.639 1.128 -37.551 1.00 93.94 195 PRO A N 1
ATOM 1483 C CA . PRO A 1 195 ? 30.238 0.397 -36.431 1.00 93.94 195 PRO A CA 1
ATOM 1484 C C . PRO A 1 195 ? 30.400 1.241 -35.158 1.00 93.94 195 PRO A C 1
ATOM 1486 O O . PRO A 1 195 ? 30.250 0.727 -34.050 1.00 93.94 195 PRO A O 1
ATOM 1489 N N . THR A 1 196 ? 30.668 2.545 -35.286 1.00 94.50 196 THR A N 1
ATOM 1490 C CA . THR A 1 196 ? 30.761 3.459 -34.134 1.00 94.50 196 THR A CA 1
ATOM 1491 C C . THR A 1 196 ? 29.414 3.609 -33.428 1.00 94.50 196 THR A C 1
ATOM 1493 O O . THR A 1 196 ? 29.347 3.526 -32.203 1.00 94.50 196 THR A O 1
ATOM 1496 N N . ARG A 1 197 ? 28.328 3.777 -34.195 1.00 93.56 197 ARG A N 1
ATOM 1497 C CA . ARG A 1 197 ? 26.973 3.918 -33.648 1.00 93.56 197 ARG A CA 1
ATOM 1498 C C . ARG A 1 197 ? 26.476 2.602 -33.053 1.00 93.56 197 ARG A C 1
ATOM 1500 O O . ARG A 1 197 ? 25.866 2.609 -31.989 1.00 93.56 197 ARG A O 1
ATOM 1507 N N . ALA A 1 198 ? 26.795 1.478 -33.690 1.00 94.75 198 ALA A N 1
ATOM 1508 C CA . ALA A 1 198 ? 26.487 0.149 -33.176 1.00 94.75 198 ALA A CA 1
ATOM 1509 C C . ALA A 1 198 ? 27.152 -0.119 -31.813 1.00 94.75 198 ALA A C 1
ATOM 1511 O O . ALA A 1 198 ? 26.471 -0.533 -30.877 1.00 94.75 198 ALA A O 1
ATOM 1512 N N . ARG A 1 199 ? 28.448 0.203 -31.657 1.00 95.56 199 ARG A N 1
ATOM 1513 C CA . ARG A 1 199 ? 29.147 0.107 -30.358 1.00 95.56 199 ARG A CA 1
ATOM 1514 C C . ARG A 1 199 ? 28.509 0.989 -29.289 1.00 95.56 199 ARG A C 1
ATOM 1516 O O . ARG A 1 199 ? 28.279 0.529 -28.177 1.00 95.56 199 ARG A O 1
ATOM 1523 N N . PHE A 1 200 ? 28.164 2.232 -29.628 1.00 96.44 200 PHE A N 1
ATOM 1524 C CA . PHE A 1 200 ? 27.475 3.125 -28.694 1.00 96.44 200 PHE A CA 1
ATOM 1525 C C . PHE A 1 200 ? 26.149 2.530 -28.181 1.00 96.44 200 PHE A C 1
ATOM 1527 O O . PHE A 1 200 ? 25.862 2.608 -26.985 1.00 96.44 200 PHE A O 1
ATOM 1534 N N . LEU A 1 201 ? 25.356 1.910 -29.063 1.00 95.81 201 LEU A N 1
ATOM 1535 C CA . LEU A 1 201 ? 24.095 1.265 -28.691 1.00 95.81 201 LEU A CA 1
ATOM 1536 C C . LEU A 1 201 ? 24.313 0.030 -27.801 1.00 95.81 201 LEU A C 1
ATOM 1538 O O . LEU A 1 201 ? 23.686 -0.076 -26.746 1.00 95.81 201 LEU A O 1
ATOM 1542 N N . CYS A 1 202 ? 25.211 -0.871 -28.206 1.00 94.31 202 CYS A N 1
ATOM 1543 C CA . CYS A 1 202 ? 25.471 -2.136 -27.513 1.00 94.31 202 CYS A CA 1
ATOM 1544 C C . CYS A 1 202 ? 26.170 -1.967 -26.159 1.00 94.31 202 CYS A C 1
ATOM 1546 O O . CYS A 1 202 ? 25.891 -2.741 -25.247 1.00 94.31 202 CYS A O 1
ATOM 1548 N N . ASP A 1 203 ? 27.046 -0.971 -26.015 1.00 95.38 203 ASP A N 1
ATOM 1549 C CA . ASP A 1 203 ? 27.832 -0.786 -24.794 1.00 95.38 203 ASP A CA 1
ATOM 1550 C C . ASP A 1 203 ? 27.198 0.294 -23.910 1.00 95.38 203 ASP A C 1
ATOM 1552 O O . ASP A 1 203 ? 26.733 0.022 -22.800 1.00 95.38 203 ASP A O 1
ATOM 1556 N N . THR A 1 204 ? 27.121 1.531 -24.407 1.00 97.00 204 THR A N 1
ATOM 1557 C CA . THR A 1 204 ? 26.705 2.688 -23.601 1.00 97.00 204 THR A CA 1
ATOM 1558 C C . THR A 1 204 ? 25.198 2.708 -23.366 1.00 97.00 204 THR A C 1
ATOM 1560 O O . THR A 1 204 ? 24.759 2.720 -22.214 1.00 97.00 204 THR A O 1
ATOM 1563 N N . ALA A 1 205 ? 24.388 2.705 -24.429 1.00 96.75 205 ALA A N 1
ATOM 1564 C CA . ALA A 1 205 ? 22.934 2.816 -24.296 1.00 96.75 205 ALA A CA 1
ATOM 1565 C C . ALA A 1 205 ? 22.338 1.591 -23.588 1.00 96.75 205 ALA A C 1
ATOM 1567 O O . ALA A 1 205 ? 21.489 1.736 -22.706 1.00 96.75 205 ALA A O 1
ATOM 1568 N N . ARG A 1 206 ? 22.826 0.387 -23.910 1.00 96.81 206 ARG A N 1
ATOM 1569 C CA . ARG A 1 206 ? 22.408 -0.851 -23.245 1.00 96.81 206 ARG A CA 1
ATOM 1570 C C . ARG A 1 206 ? 22.726 -0.849 -21.753 1.00 96.81 206 ARG A C 1
ATOM 1572 O O . ARG A 1 206 ? 21.843 -1.163 -20.959 1.00 96.81 206 ARG A O 1
ATOM 1579 N N . THR A 1 207 ? 23.942 -0.467 -21.357 1.00 97.31 207 THR A N 1
ATOM 1580 C CA . THR A 1 207 ? 24.306 -0.393 -19.931 1.00 97.31 207 THR A CA 1
ATOM 1581 C C . THR A 1 207 ? 23.423 0.612 -19.192 1.00 97.31 207 THR A C 1
ATOM 1583 O O . THR A 1 207 ? 22.965 0.332 -18.088 1.00 97.31 207 THR A O 1
ATOM 1586 N N . ARG A 1 208 ? 23.099 1.749 -19.822 1.00 97.56 208 ARG A N 1
ATOM 1587 C CA . ARG A 1 208 ? 22.177 2.740 -19.246 1.00 97.56 208 ARG A CA 1
ATOM 1588 C C . ARG A 1 208 ? 20.754 2.211 -19.092 1.00 97.56 208 ARG A C 1
ATOM 1590 O O . ARG A 1 208 ? 20.148 2.439 -18.049 1.00 97.56 208 ARG A O 1
ATOM 1597 N N . LEU A 1 209 ? 20.240 1.466 -20.070 1.00 97.94 209 LEU A N 1
ATOM 1598 C CA . LEU A 1 209 ? 18.939 0.796 -19.959 1.00 97.94 209 LEU A CA 1
ATOM 1599 C C . LEU A 1 209 ? 18.924 -0.258 -18.846 1.00 97.94 209 LEU A C 1
ATOM 1601 O O . LEU A 1 209 ? 17.936 -0.339 -18.126 1.00 97.94 209 LEU A O 1
ATOM 1605 N N . LEU A 1 210 ? 20.012 -1.012 -18.660 1.00 97.19 210 LEU A N 1
ATOM 1606 C CA . LEU A 1 210 ? 20.134 -1.980 -17.564 1.00 97.19 210 LEU A CA 1
ATOM 1607 C C . LEU A 1 210 ? 20.128 -1.298 -16.190 1.00 97.19 210 LEU A C 1
ATOM 1609 O O . LEU A 1 210 ? 19.387 -1.724 -15.307 1.00 97.19 210 LEU A O 1
ATOM 1613 N N . SER A 1 211 ? 20.895 -0.215 -16.013 1.00 96.88 211 SER A N 1
ATOM 1614 C CA . SER A 1 211 ? 20.833 0.585 -14.781 1.00 96.88 211 SER A CA 1
ATOM 1615 C C . SER A 1 211 ? 19.419 1.114 -14.543 1.00 96.88 211 SER A C 1
ATOM 1617 O O . SER A 1 211 ? 18.893 1.008 -13.439 1.00 96.88 211 SER A O 1
ATOM 1619 N N . ARG A 1 212 ? 18.757 1.600 -15.600 1.00 96.94 212 ARG A N 1
ATOM 1620 C CA . ARG A 1 212 ? 17.391 2.112 -15.498 1.00 96.94 212 ARG A CA 1
ATOM 1621 C C . ARG A 1 212 ? 16.372 1.033 -15.128 1.00 96.94 212 ARG A C 1
ATOM 1623 O O . ARG A 1 212 ? 15.469 1.297 -14.338 1.00 96.94 212 ARG A O 1
ATOM 1630 N N . GLU A 1 213 ? 16.514 -0.167 -15.685 1.00 97.62 213 GLU A N 1
ATOM 1631 C CA . GLU A 1 213 ? 15.703 -1.333 -15.330 1.00 97.62 213 GLU A CA 1
ATOM 1632 C C . GLU A 1 213 ? 15.856 -1.664 -13.841 1.00 97.62 213 GLU A C 1
ATOM 1634 O O . GLU A 1 213 ? 14.857 -1.841 -13.144 1.00 97.62 213 GLU A O 1
ATOM 1639 N N . GLN A 1 214 ? 17.095 -1.692 -13.341 1.00 97.62 214 GLN A N 1
ATOM 1640 C CA . GLN A 1 214 ? 17.391 -1.982 -11.940 1.00 97.62 214 GLN A CA 1
ATOM 1641 C C . GLN A 1 214 ? 16.801 -0.929 -10.990 1.00 97.62 214 GLN A C 1
ATOM 1643 O O . GLN A 1 214 ? 16.225 -1.294 -9.962 1.00 97.62 214 GLN A O 1
ATOM 1648 N N . ASP A 1 215 ? 16.887 0.356 -11.339 1.00 96.31 215 ASP A N 1
ATOM 1649 C CA . ASP A 1 215 ? 16.309 1.446 -10.545 1.00 96.31 215 ASP A CA 1
ATOM 1650 C C . ASP A 1 215 ? 14.781 1.314 -10.436 1.00 96.31 215 ASP A C 1
ATOM 1652 O O . ASP A 1 215 ? 14.214 1.368 -9.340 1.00 96.31 215 ASP A O 1
ATOM 1656 N N . VAL A 1 216 ? 14.099 1.092 -11.568 1.00 97.50 216 VAL A N 1
ATOM 1657 C CA . VAL A 1 216 ? 12.635 0.937 -11.608 1.00 97.50 216 VAL A CA 1
ATOM 1658 C C . VAL A 1 216 ? 12.194 -0.333 -10.879 1.00 97.50 216 VAL A C 1
ATOM 1660 O O . VAL A 1 216 ? 11.245 -0.284 -10.097 1.00 97.50 216 VAL A O 1
ATOM 1663 N N . ALA A 1 217 ? 12.903 -1.450 -11.062 1.00 97.44 217 ALA A N 1
ATOM 1664 C CA . ALA A 1 217 ? 12.620 -2.698 -10.355 1.00 97.44 217 ALA A CA 1
ATOM 1665 C C . ALA A 1 217 ? 12.805 -2.560 -8.834 1.00 97.44 217 ALA A C 1
ATOM 1667 O O . ALA A 1 217 ? 12.004 -3.086 -8.061 1.00 97.44 217 ALA A O 1
ATOM 1668 N N . THR A 1 218 ? 13.820 -1.811 -8.392 1.00 96.62 218 THR A N 1
ATOM 1669 C CA . THR A 1 218 ? 14.034 -1.519 -6.967 1.00 96.62 218 THR A CA 1
ATOM 1670 C C . THR A 1 218 ? 12.869 -0.710 -6.404 1.00 96.62 218 THR A C 1
ATOM 1672 O O . THR A 1 218 ? 12.316 -1.058 -5.359 1.00 96.62 218 THR A O 1
ATOM 1675 N N . GLN A 1 219 ? 12.435 0.331 -7.121 1.00 96.62 219 GLN A N 1
ATOM 1676 C CA . GLN A 1 219 ? 11.296 1.140 -6.698 1.00 96.62 219 GLN A CA 1
ATOM 1677 C C . GLN A 1 219 ? 9.993 0.328 -6.660 1.00 96.62 219 GLN A C 1
ATOM 1679 O O . GLN A 1 219 ? 9.188 0.504 -5.743 1.00 96.62 219 GLN A O 1
ATOM 1684 N N . LEU A 1 220 ? 9.787 -0.583 -7.613 1.00 97.44 220 LEU A N 1
ATOM 1685 C CA . LEU A 1 220 ? 8.651 -1.503 -7.621 1.00 97.44 220 LEU A CA 1
ATOM 1686 C C . LEU A 1 220 ? 8.669 -2.421 -6.397 1.00 97.44 220 LEU A C 1
ATOM 1688 O O . LEU A 1 220 ? 7.654 -2.526 -5.713 1.00 97.44 220 LEU A O 1
ATOM 1692 N N . ALA A 1 221 ? 9.815 -3.025 -6.076 1.00 96.31 221 ALA A N 1
ATOM 1693 C CA . ALA A 1 221 ? 9.951 -3.891 -4.909 1.00 96.31 221 ALA A CA 1
ATOM 1694 C C . ALA A 1 221 ? 9.624 -3.145 -3.603 1.00 96.31 221 ALA A C 1
ATOM 1696 O O . ALA A 1 221 ? 8.837 -3.637 -2.793 1.00 96.31 221 ALA A O 1
ATOM 1697 N N . VAL A 1 222 ? 10.148 -1.926 -3.423 1.00 94.88 222 VAL A N 1
ATOM 1698 C CA . VAL A 1 222 ? 9.833 -1.072 -2.259 1.00 94.88 222 VAL A CA 1
ATOM 1699 C C . VAL A 1 222 ? 8.342 -0.711 -2.221 1.00 94.88 222 VAL A C 1
ATOM 1701 O O . VAL A 1 222 ? 7.716 -0.736 -1.162 1.00 94.88 222 VAL A O 1
ATOM 1704 N N . THR A 1 223 ? 7.736 -0.426 -3.374 1.00 95.25 223 THR A N 1
ATOM 1705 C CA . THR A 1 223 ? 6.300 -0.109 -3.473 1.00 95.25 223 THR A CA 1
ATOM 1706 C C . THR A 1 223 ? 5.435 -1.320 -3.105 1.00 95.25 223 THR A C 1
ATOM 1708 O O . THR A 1 223 ? 4.485 -1.189 -2.331 1.00 95.25 223 THR A O 1
ATOM 1711 N N . GLN A 1 224 ? 5.787 -2.517 -3.584 1.00 96.06 224 GLN A N 1
ATOM 1712 C CA . GLN A 1 224 ? 5.116 -3.771 -3.232 1.00 96.06 224 GLN A CA 1
ATOM 1713 C C . GLN A 1 224 ? 5.244 -4.090 -1.734 1.00 96.06 224 GLN A C 1
ATOM 1715 O O . GLN A 1 224 ? 4.261 -4.485 -1.106 1.00 96.06 224 GLN A O 1
ATOM 1720 N N . GLN A 1 225 ? 6.411 -3.843 -1.128 1.00 92.56 225 GLN A N 1
ATOM 1721 C CA . GLN A 1 225 ? 6.592 -3.937 0.327 1.00 92.56 225 GLN A CA 1
ATOM 1722 C C . GLN A 1 225 ? 5.700 -2.945 1.089 1.00 92.56 225 GLN A C 1
ATOM 1724 O O . GLN A 1 225 ? 5.109 -3.300 2.113 1.00 92.56 225 GLN A O 1
ATOM 1729 N N . GLY A 1 226 ? 5.542 -1.721 0.577 1.00 92.19 226 GLY A N 1
ATOM 1730 C CA . GLY A 1 226 ? 4.605 -0.738 1.123 1.00 92.19 226 GLY A CA 1
ATOM 1731 C C . GLY A 1 226 ? 3.155 -1.236 1.111 1.00 92.19 226 GLY A C 1
ATOM 1732 O O . GLY A 1 226 ? 2.457 -1.124 2.117 1.00 92.19 226 GLY A O 1
ATOM 1733 N N . ILE A 1 227 ? 2.716 -1.864 0.015 1.00 94.56 227 ILE A N 1
ATOM 1734 C CA . ILE A 1 227 ? 1.364 -2.440 -0.107 1.00 94.56 227 ILE A CA 1
ATOM 1735 C C . ILE A 1 227 ? 1.128 -3.536 0.941 1.00 94.56 227 ILE A C 1
ATOM 1737 O O . ILE A 1 227 ? 0.081 -3.540 1.590 1.00 94.56 227 ILE A O 1
ATOM 1741 N N . LEU A 1 228 ? 2.091 -4.443 1.136 1.00 95.06 228 LEU A N 1
ATOM 1742 C CA . LEU A 1 228 ? 1.989 -5.505 2.146 1.00 95.06 228 LEU A CA 1
ATOM 1743 C C . LEU A 1 228 ? 1.941 -4.934 3.569 1.00 95.06 228 LEU A C 1
ATOM 1745 O O . LEU A 1 228 ? 1.134 -5.377 4.383 1.00 95.06 228 LEU A O 1
ATOM 1749 N N . THR A 1 229 ? 2.752 -3.912 3.852 1.00 90.38 229 THR A N 1
ATOM 1750 C CA . THR A 1 229 ? 2.733 -3.202 5.140 1.00 90.38 229 THR A CA 1
ATOM 1751 C C . THR A 1 229 ? 1.358 -2.593 5.423 1.00 90.38 229 THR A C 1
ATOM 1753 O O . THR A 1 229 ? 0.839 -2.739 6.529 1.00 90.38 229 THR A O 1
ATOM 1756 N N . LEU A 1 230 ? 0.726 -1.959 4.427 1.00 91.31 230 LEU A N 1
ATOM 1757 C CA . LEU A 1 230 ? -0.633 -1.438 4.594 1.00 91.31 230 LEU A CA 1
ATOM 1758 C C . LEU A 1 230 ? -1.659 -2.544 4.812 1.00 91.31 230 LEU A C 1
ATOM 1760 O O . LEU A 1 230 ? -2.592 -2.335 5.576 1.00 91.31 230 LEU A O 1
ATOM 1764 N N . GLN A 1 231 ? -1.498 -3.707 4.180 1.00 92.31 231 GLN A N 1
ATOM 1765 C CA . GLN A 1 231 ? -2.417 -4.821 4.400 1.00 92.31 231 GLN A CA 1
ATOM 1766 C C . GLN A 1 231 ? -2.379 -5.293 5.858 1.00 92.31 231 GLN A C 1
ATOM 1768 O O . GLN A 1 231 ? -3.426 -5.424 6.482 1.00 92.31 231 GLN A O 1
ATOM 1773 N N . LEU A 1 232 ? -1.180 -5.446 6.428 1.00 88.69 232 LEU A N 1
ATOM 1774 C CA . LEU A 1 232 ? -1.024 -5.776 7.848 1.00 88.69 232 LEU A CA 1
ATOM 1775 C C . LEU A 1 232 ? -1.658 -4.712 8.756 1.00 88.69 232 LEU A C 1
ATOM 1777 O O . LEU A 1 232 ? -2.270 -5.043 9.771 1.00 88.69 232 LEU A O 1
ATOM 1781 N N . LEU A 1 233 ? -1.538 -3.435 8.385 1.00 87.19 233 LEU A N 1
ATOM 1782 C CA . LEU A 1 233 ? -2.156 -2.340 9.125 1.00 87.19 233 LEU A CA 1
ATOM 1783 C C . LEU A 1 233 ? -3.688 -2.394 9.047 1.00 87.19 233 LEU A C 1
ATOM 1785 O O . LEU A 1 233 ? -4.337 -2.254 10.078 1.00 87.19 233 LEU A O 1
ATOM 1789 N N . ILE A 1 234 ? -4.262 -2.622 7.862 1.00 88.75 234 ILE A N 1
ATOM 1790 C CA . ILE A 1 234 ? -5.712 -2.777 7.651 1.00 88.75 234 ILE A CA 1
ATOM 1791 C C . ILE A 1 234 ? -6.257 -3.906 8.526 1.00 88.75 234 ILE A C 1
ATOM 1793 O O . ILE A 1 234 ? -7.211 -3.700 9.278 1.00 88.75 234 ILE A O 1
ATOM 1797 N N . ASP A 1 235 ? -5.614 -5.072 8.485 1.00 86.56 235 ASP A N 1
ATOM 1798 C CA . ASP A 1 235 ? -6.024 -6.236 9.271 1.00 86.56 235 ASP A CA 1
ATOM 1799 C C . ASP A 1 235 ? -5.967 -5.923 10.779 1.00 86.56 235 ASP A C 1
ATOM 1801 O O . ASP A 1 235 ? -6.891 -6.247 11.533 1.00 86.56 235 ASP A O 1
ATOM 1805 N N . GLY A 1 236 ? -4.925 -5.204 11.215 1.00 84.62 236 GLY A N 1
ATOM 1806 C CA . GLY A 1 236 ? -4.793 -4.707 12.584 1.00 84.62 236 GLY A CA 1
ATOM 1807 C C . GLY A 1 236 ? -5.898 -3.725 12.988 1.00 84.62 236 GLY A C 1
ATOM 1808 O O . GLY A 1 236 ? -6.468 -3.855 14.072 1.00 84.62 236 GLY A O 1
ATOM 1809 N N . GLN A 1 237 ? -6.255 -2.776 12.118 1.00 87.69 237 GLN A N 1
ATOM 1810 C CA . GLN A 1 237 ? -7.334 -1.815 12.374 1.00 87.69 237 GLN A CA 1
ATOM 1811 C C . GLN A 1 237 ? -8.702 -2.502 12.461 1.00 87.69 237 GLN A C 1
ATOM 1813 O O . GLN A 1 237 ? -9.507 -2.166 13.330 1.00 87.69 237 GLN A O 1
ATOM 1818 N N . HIS A 1 238 ? -8.961 -3.516 11.633 1.00 88.94 238 HIS A N 1
ATOM 1819 C CA . HIS A 1 238 ? -10.171 -4.328 11.754 1.00 88.94 238 HIS A CA 1
ATOM 1820 C C . HIS A 1 238 ? -10.234 -5.081 13.086 1.00 88.94 238 HIS A C 1
ATOM 1822 O O . HIS A 1 238 ? -11.279 -5.076 13.742 1.00 88.94 238 HIS A O 1
ATOM 1828 N N . ALA A 1 239 ? -9.128 -5.699 13.511 1.00 84.12 239 ALA A N 1
ATOM 1829 C CA . ALA A 1 239 ? -9.059 -6.380 14.800 1.00 84.12 239 ALA A CA 1
ATOM 1830 C C . ALA A 1 239 ? -9.286 -5.408 15.973 1.00 84.12 239 ALA A C 1
ATOM 1832 O O . ALA A 1 239 ? -10.046 -5.719 16.895 1.00 84.12 239 ALA A O 1
ATOM 1833 N N . LEU A 1 240 ? -8.698 -4.208 15.910 1.00 85.50 240 LEU A N 1
ATOM 1834 C CA . LEU A 1 240 ? -8.896 -3.153 16.904 1.00 85.50 240 LEU A CA 1
ATOM 1835 C C . LEU A 1 240 ? -10.356 -2.683 16.956 1.00 85.50 240 LEU A C 1
ATOM 1837 O O . LEU A 1 240 ? -10.936 -2.621 18.038 1.00 85.50 240 LEU A O 1
ATOM 1841 N N . ALA A 1 241 ? -10.986 -2.423 15.806 1.00 84.56 241 ALA A N 1
ATOM 1842 C CA . ALA A 1 241 ? -12.395 -2.033 15.739 1.00 84.56 241 ALA A CA 1
ATOM 1843 C C . ALA A 1 241 ? -13.315 -3.085 16.385 1.00 84.56 241 ALA A C 1
ATOM 1845 O O . ALA A 1 241 ? -14.234 -2.744 17.134 1.00 84.56 241 ALA A O 1
ATOM 1846 N N . GLN A 1 242 ? -13.047 -4.372 16.140 1.00 84.31 242 GLN A N 1
ATOM 1847 C CA . GLN A 1 242 ? -13.791 -5.470 16.761 1.00 84.31 242 GLN A CA 1
ATOM 1848 C C . GLN A 1 242 ? -13.577 -5.529 18.279 1.00 84.31 242 GLN A C 1
ATOM 1850 O O . GLN A 1 242 ? -14.537 -5.737 19.025 1.00 84.31 242 GLN A O 1
ATOM 1855 N N . ALA A 1 243 ? -12.341 -5.340 18.751 1.00 81.19 243 ALA A N 1
ATOM 1856 C CA . ALA A 1 243 ? -12.026 -5.317 20.177 1.00 81.19 243 ALA A CA 1
ATOM 1857 C C . ALA A 1 243 ? -12.716 -4.146 20.897 1.00 81.19 243 ALA A C 1
ATOM 1859 O O . ALA A 1 243 ? -13.339 -4.359 21.937 1.00 81.19 243 ALA A O 1
ATOM 1860 N N . LEU A 1 244 ? -12.684 -2.944 20.310 1.00 84.44 244 LEU A N 1
ATOM 1861 C CA . LEU A 1 244 ? -13.378 -1.760 20.828 1.00 84.44 244 LEU A CA 1
ATOM 1862 C C . LEU A 1 244 ? -14.895 -1.975 20.899 1.00 84.44 244 LEU A C 1
ATOM 1864 O O . LEU A 1 244 ? -15.512 -1.652 21.913 1.00 84.44 244 LEU A O 1
ATOM 1868 N N . GLY A 1 245 ? -15.495 -2.588 19.871 1.00 83.88 245 GLY A N 1
ATOM 1869 C CA . GLY A 1 245 ? -16.916 -2.947 19.877 1.00 83.88 245 GLY A CA 1
ATOM 1870 C C . GLY A 1 245 ? -17.284 -3.892 21.026 1.00 83.88 245 GLY A C 1
ATOM 1871 O O . GLY A 1 245 ? -18.212 -3.618 21.783 1.00 83.88 245 GLY A O 1
ATOM 1872 N N . ARG A 1 246 ? -16.502 -4.960 21.229 1.00 81.56 246 ARG A N 1
ATOM 1873 C CA . ARG A 1 246 ? -16.711 -5.902 22.346 1.00 81.56 246 ARG A CA 1
ATOM 1874 C C . ARG A 1 246 ? -16.528 -5.238 23.712 1.00 81.56 246 ARG A C 1
ATOM 1876 O O . ARG A 1 246 ? -17.301 -5.510 24.633 1.00 81.56 246 ARG A O 1
ATOM 1883 N N . ALA A 1 247 ? -15.516 -4.379 23.850 1.00 78.81 247 ALA A N 1
ATOM 1884 C CA . ALA A 1 247 ? -15.268 -3.632 25.078 1.00 78.81 247 ALA A CA 1
ATOM 1885 C C . ALA A 1 247 ? -16.464 -2.732 25.414 1.00 78.81 247 ALA A C 1
ATOM 1887 O O . ALA A 1 247 ? -16.976 -2.789 26.530 1.00 78.81 247 ALA A O 1
ATOM 1888 N N . ARG A 1 248 ? -16.976 -1.992 24.425 1.00 83.19 248 ARG A N 1
ATOM 1889 C CA . ARG A 1 248 ? -18.156 -1.134 24.566 1.00 83.19 248 ARG A CA 1
ATOM 1890 C C . ARG A 1 248 ? -19.385 -1.915 25.020 1.00 83.19 248 ARG A C 1
ATOM 1892 O O . ARG A 1 248 ? -20.031 -1.514 25.985 1.00 83.19 248 ARG A O 1
ATOM 1899 N N . ASP A 1 249 ? -19.697 -3.028 24.361 1.00 84.75 249 ASP A N 1
ATOM 1900 C CA . ASP A 1 249 ? -20.865 -3.845 24.713 1.00 84.75 249 ASP A CA 1
ATOM 1901 C C . ASP A 1 249 ? -20.761 -4.376 26.152 1.00 84.75 249 ASP A C 1
ATOM 1903 O O . ASP A 1 249 ? -21.738 -4.360 26.907 1.00 84.75 249 ASP A O 1
ATOM 1907 N N . THR A 1 250 ? -19.550 -4.759 26.569 1.00 86.25 250 THR A N 1
ATOM 1908 C CA . THR A 1 250 ? -19.259 -5.180 27.947 1.00 86.25 250 THR A CA 1
ATOM 1909 C C . THR A 1 250 ? -19.438 -4.026 28.940 1.00 86.25 250 THR A C 1
ATOM 1911 O O . THR A 1 250 ? -20.066 -4.209 29.984 1.00 86.25 250 THR A O 1
ATOM 1914 N N . SER A 1 251 ? -18.961 -2.819 28.617 1.00 82.38 251 SER A N 1
ATOM 1915 C CA . SER A 1 251 ? -19.144 -1.619 29.447 1.00 82.38 251 SER A CA 1
ATOM 1916 C C . SER A 1 251 ? -20.615 -1.216 29.578 1.00 82.38 251 SER A C 1
ATOM 1918 O O . SER A 1 251 ? -21.053 -0.857 30.669 1.00 82.38 251 SER A O 1
ATOM 1920 N N . ILE A 1 252 ? -21.412 -1.340 28.511 1.00 85.12 252 ILE A N 1
ATOM 1921 C CA . ILE A 1 252 ? -22.863 -1.097 28.554 1.00 85.12 252 ILE A CA 1
ATOM 1922 C C . ILE A 1 252 ? -23.561 -2.137 29.443 1.00 85.12 252 ILE A C 1
ATOM 1924 O O . ILE A 1 252 ? -24.438 -1.786 30.237 1.00 85.12 252 ILE A O 1
ATOM 1928 N N . ALA A 1 253 ? -23.181 -3.415 29.351 1.00 81.50 253 ALA A N 1
ATOM 1929 C CA . ALA A 1 253 ? -23.716 -4.460 30.224 1.00 81.50 253 ALA A CA 1
ATOM 1930 C C . ALA A 1 253 ? -23.361 -4.213 31.703 1.00 81.50 253 ALA A C 1
ATOM 1932 O O . ALA A 1 253 ? -24.219 -4.352 32.583 1.00 81.50 253 ALA A O 1
ATOM 1933 N N . ALA A 1 254 ? -22.127 -3.780 31.975 1.00 77.94 254 ALA A N 1
ATOM 1934 C CA . ALA A 1 254 ? -21.692 -3.375 33.307 1.00 77.94 254 ALA A CA 1
ATOM 1935 C C . ALA A 1 254 ? -22.498 -2.172 33.826 1.00 77.94 254 ALA A C 1
ATOM 1937 O O . ALA A 1 254 ? -23.002 -2.224 34.947 1.00 77.94 254 ALA A O 1
ATOM 1938 N N . LEU A 1 255 ? -22.711 -1.140 33.000 1.00 80.50 255 LEU A N 1
ATOM 1939 C CA . LEU A 1 255 ? -23.524 0.032 33.347 1.00 80.50 255 LEU A CA 1
ATOM 1940 C C . LEU A 1 255 ? -24.964 -0.362 33.702 1.00 80.50 255 LEU A C 1
ATOM 1942 O O . LEU A 1 255 ? -25.486 0.056 34.734 1.00 80.50 255 LEU A O 1
ATOM 1946 N N . ARG A 1 256 ? -25.593 -1.237 32.907 1.00 80.88 256 ARG A N 1
ATOM 1947 C CA . ARG A 1 256 ? -26.942 -1.760 33.198 1.00 80.88 256 ARG A CA 1
ATOM 1948 C C . ARG A 1 256 ? -26.997 -2.501 34.534 1.00 80.88 256 ARG A C 1
ATOM 1950 O O . ARG A 1 256 ? -27.954 -2.332 35.289 1.00 80.88 256 ARG A O 1
ATOM 1957 N N . THR A 1 257 ? -25.966 -3.287 34.838 1.00 83.50 257 THR A N 1
ATOM 1958 C CA . THR A 1 257 ? -25.860 -4.029 36.103 1.00 83.50 257 THR A CA 1
ATOM 1959 C C . THR A 1 257 ? -25.662 -3.084 37.289 1.00 83.50 257 THR A C 1
ATOM 1961 O O . THR A 1 257 ? -26.328 -3.240 38.310 1.00 83.50 257 THR A O 1
ATOM 1964 N N . ALA A 1 258 ? -24.815 -2.060 37.147 1.00 75.50 258 ALA A N 1
ATOM 1965 C CA . ALA A 1 258 ? -24.600 -1.034 38.166 1.00 75.50 258 ALA A CA 1
ATOM 1966 C C . ALA A 1 258 ? -25.890 -0.249 38.467 1.00 75.50 258 ALA A C 1
ATOM 1968 O O . ALA A 1 258 ? -26.247 -0.080 39.632 1.00 75.50 258 ALA A O 1
ATOM 1969 N N . ILE A 1 259 ? -26.642 0.146 37.430 1.00 80.12 259 ILE A N 1
ATOM 1970 C CA . ILE A 1 259 ? -27.947 0.811 37.576 1.00 80.12 259 ILE A CA 1
ATOM 1971 C C . ILE A 1 259 ? -28.941 -0.094 38.319 1.00 80.12 259 ILE A C 1
ATOM 1973 O O . ILE A 1 259 ? -29.632 0.364 39.231 1.00 80.12 259 ILE A O 1
ATOM 1977 N N . ALA A 1 260 ? -29.015 -1.380 37.966 1.00 75.81 260 ALA A N 1
ATOM 1978 C CA . ALA A 1 260 ? -29.889 -2.334 38.649 1.00 75.81 260 ALA A CA 1
ATOM 1979 C C . ALA A 1 260 ? -29.503 -2.515 40.131 1.00 75.81 260 ALA A C 1
ATOM 1981 O O . ALA A 1 260 ? -30.375 -2.483 40.999 1.00 75.81 260 ALA A O 1
ATOM 1982 N N . ALA A 1 261 ? -28.207 -2.633 40.433 1.00 75.00 261 ALA A N 1
ATOM 1983 C CA . ALA A 1 261 ? -27.704 -2.747 41.801 1.00 75.00 261 ALA A CA 1
ATOM 1984 C C . ALA A 1 261 ? -27.989 -1.485 42.634 1.00 75.00 261 ALA A C 1
ATOM 1986 O O . ALA A 1 261 ? -28.422 -1.586 43.782 1.00 75.00 261 ALA A O 1
ATOM 1987 N N . GLN A 1 262 ? -27.817 -0.293 42.055 1.00 73.19 262 GLN A N 1
ATOM 1988 C CA . GLN A 1 262 ? -28.115 0.974 42.727 1.00 73.19 262 GLN A CA 1
ATOM 1989 C C . GLN A 1 262 ? -29.606 1.124 43.037 1.00 73.19 262 GLN A C 1
ATOM 1991 O O . GLN A 1 262 ? -29.952 1.568 44.134 1.00 73.19 262 GLN A O 1
ATOM 1996 N N . ARG A 1 263 ? -30.486 0.694 42.120 1.00 74.88 263 ARG A N 1
ATOM 1997 C CA . ARG A 1 263 ? -31.941 0.623 42.351 1.00 74.88 263 ARG A CA 1
ATOM 1998 C C . ARG A 1 263 ? -32.299 -0.354 43.477 1.00 74.88 263 ARG A C 1
ATOM 2000 O O . ARG A 1 263 ? -33.117 -0.030 44.330 1.00 74.88 263 ARG A O 1
ATOM 2007 N N . ALA A 1 264 ? -31.656 -1.521 43.528 1.00 74.44 264 ALA A N 1
ATOM 2008 C CA . ALA A 1 264 ? -31.876 -2.494 44.600 1.00 74.44 264 ALA A CA 1
ATOM 2009 C C . ALA A 1 264 ? -31.399 -1.976 45.971 1.00 74.44 264 ALA A C 1
ATOM 2011 O O . ALA A 1 264 ? -32.074 -2.169 46.982 1.00 74.44 264 ALA A O 1
ATOM 2012 N N . LEU A 1 265 ? -30.256 -1.282 46.017 1.00 76.69 265 LEU A N 1
ATOM 2013 C CA . LEU A 1 265 ? -29.730 -0.695 47.251 1.00 76.69 265 LEU A CA 1
ATOM 2014 C C . LEU A 1 265 ? -30.632 0.426 47.781 1.00 76.69 265 LEU A C 1
ATOM 2016 O O . LEU A 1 265 ? -30.900 0.469 48.979 1.00 76.69 265 LEU A O 1
ATOM 2020 N N . THR A 1 266 ? -31.118 1.305 46.901 1.00 76.56 266 THR A N 1
ATOM 2021 C CA . THR A 1 266 ? -32.079 2.355 47.285 1.00 76.56 266 THR A CA 1
ATOM 2022 C C . THR A 1 266 ? -33.371 1.745 47.825 1.00 76.56 266 THR A C 1
ATOM 2024 O O . THR A 1 266 ? -33.812 2.130 48.904 1.00 76.56 266 THR A O 1
ATOM 2027 N N . GLN A 1 267 ? -33.904 0.711 47.169 1.00 75.75 267 GLN A N 1
ATOM 2028 C CA . GLN A 1 267 ? -35.068 -0.022 47.672 1.00 75.75 267 GLN A CA 1
ATOM 2029 C C . GLN A 1 267 ? -34.821 -0.648 49.058 1.00 75.75 267 GLN A C 1
ATOM 2031 O O . GLN A 1 267 ? -35.674 -0.548 49.937 1.00 75.75 267 GLN A O 1
ATOM 2036 N N . SER A 1 268 ? -33.655 -1.261 49.284 1.00 73.88 268 SER A N 1
ATOM 2037 C CA . SER A 1 268 ? -33.285 -1.849 50.581 1.00 73.88 268 SER A CA 1
ATOM 2038 C C . SER A 1 268 ? -33.189 -0.800 51.697 1.00 73.88 268 SER A C 1
ATOM 2040 O O . SER A 1 268 ? -33.686 -1.014 52.803 1.00 73.88 268 SER A O 1
ATOM 2042 N N . GLN A 1 269 ? -32.615 0.371 51.403 1.00 80.12 269 GLN A N 1
ATOM 2043 C CA . GLN A 1 269 ? -32.554 1.484 52.354 1.00 80.12 269 GLN A CA 1
ATOM 2044 C C . GLN A 1 269 ? -33.947 2.010 52.715 1.00 80.12 269 GLN A C 1
ATOM 2046 O O . GLN A 1 269 ? -34.207 2.295 53.885 1.00 80.12 269 GLN A O 1
ATOM 2051 N N . ASP A 1 270 ? -34.853 2.107 51.744 1.00 80.75 270 ASP A N 1
ATOM 2052 C CA . ASP A 1 270 ? -36.232 2.524 52.000 1.00 80.75 270 ASP A CA 1
ATOM 2053 C C . ASP A 1 270 ? -36.988 1.490 52.840 1.00 80.75 270 ASP A C 1
ATOM 2055 O O . ASP A 1 270 ? -37.666 1.861 53.798 1.00 80.75 270 ASP A O 1
ATOM 2059 N N . MET A 1 271 ? -36.811 0.194 52.561 1.00 76.81 271 MET A N 1
ATOM 2060 C CA . MET A 1 271 ? -37.374 -0.880 53.388 1.00 76.81 271 MET A CA 1
ATOM 2061 C C . MET A 1 271 ? -36.834 -0.846 54.826 1.00 76.81 271 MET A C 1
ATOM 2063 O O . MET A 1 271 ? -37.602 -1.011 55.771 1.00 76.81 271 MET A O 1
ATOM 2067 N N . ALA A 1 272 ? -35.539 -0.580 55.017 1.00 76.50 272 ALA A N 1
ATOM 2068 C CA . ALA A 1 272 ? -34.947 -0.444 56.348 1.00 76.50 272 ALA A CA 1
ATOM 2069 C C . ALA A 1 272 ? -35.518 0.764 57.115 1.00 76.50 272 ALA A C 1
ATOM 2071 O O . ALA A 1 272 ? -35.882 0.639 58.283 1.00 76.50 272 ALA A O 1
ATOM 2072 N N . ARG A 1 273 ? -35.675 1.917 56.448 1.00 81.38 273 ARG A N 1
ATOM 2073 C CA . ARG A 1 273 ? -36.322 3.107 57.035 1.00 81.38 273 ARG A CA 1
ATOM 2074 C C . ARG A 1 273 ? -37.775 2.841 57.422 1.00 81.38 273 ARG A C 1
ATOM 2076 O O . ARG A 1 273 ? -38.233 3.328 58.454 1.00 81.38 273 ARG A O 1
ATOM 2083 N N . GLN A 1 274 ? -38.498 2.080 56.604 1.00 75.38 274 GLN A N 1
ATOM 2084 C CA . GLN A 1 274 ? -39.872 1.672 56.895 1.00 75.38 274 GLN A CA 1
ATOM 2085 C C . GLN A 1 274 ? -39.938 0.739 58.109 1.00 75.38 274 GLN A C 1
ATOM 2087 O O . GLN A 1 274 ? -40.777 0.953 58.980 1.00 75.38 274 GLN A O 1
ATOM 2092 N N . ALA A 1 275 ? -39.039 -0.244 58.207 1.00 74.12 275 ALA A N 1
ATOM 2093 C CA . ALA A 1 275 ? -38.966 -1.146 59.356 1.00 74.12 275 ALA A CA 1
ATOM 2094 C C . ALA A 1 275 ? -38.683 -0.386 60.660 1.00 74.12 275 ALA A C 1
ATOM 2096 O O . ALA A 1 275 ? -39.352 -0.608 61.663 1.00 74.12 275 ALA A O 1
ATOM 2097 N N . GLU A 1 276 ? -37.758 0.573 60.631 1.00 80.44 276 GLU A N 1
ATOM 2098 C CA . GLU A 1 276 ? -37.427 1.392 61.798 1.00 80.44 276 GLU A CA 1
ATOM 2099 C C . GLU A 1 276 ? -38.587 2.326 62.205 1.00 80.44 276 GLU A C 1
ATOM 2101 O O . GLU A 1 276 ? -38.830 2.554 63.390 1.00 80.44 276 GLU A O 1
ATOM 2106 N N . ALA A 1 277 ? -39.348 2.853 61.238 1.00 76.75 277 ALA A N 1
ATOM 2107 C CA . ALA A 1 277 ? -40.570 3.609 61.517 1.00 76.75 277 ALA A CA 1
ATOM 2108 C C . ALA A 1 277 ? -41.670 2.725 62.135 1.00 76.75 277 ALA A C 1
ATOM 2110 O O . ALA A 1 277 ? -42.378 3.163 63.048 1.00 76.75 277 ALA A O 1
ATOM 2111 N N . LEU A 1 278 ? -41.787 1.477 61.676 1.00 76.44 278 LEU A N 1
ATOM 2112 C CA . LEU A 1 278 ? -42.694 0.488 62.253 1.00 76.44 278 LEU A CA 1
ATOM 2113 C C . LEU A 1 278 ? -42.283 0.126 63.689 1.00 76.44 278 LEU A C 1
ATOM 2115 O O . LEU A 1 278 ? -43.117 0.088 64.584 1.00 76.44 278 LEU A O 1
ATOM 2119 N N . GLU A 1 279 ? -40.990 -0.072 63.940 1.00 77.19 279 GLU A N 1
ATOM 2120 C CA . GLU A 1 279 ? -40.482 -0.367 65.282 1.00 77.19 279 GLU A CA 1
ATOM 2121 C C . GLU A 1 279 ? -40.727 0.804 66.245 1.00 77.19 279 GLU A C 1
ATOM 2123 O O . GLU A 1 279 ? -41.169 0.606 67.377 1.00 77.19 279 GLU A O 1
ATOM 2128 N N . ARG A 1 280 ? -40.519 2.043 65.783 1.00 80.50 280 ARG A N 1
ATOM 2129 C CA . ARG A 1 280 ? -40.827 3.250 66.564 1.00 80.50 280 ARG A CA 1
ATOM 2130 C C . ARG A 1 280 ? -42.313 3.366 66.906 1.00 80.50 280 ARG A C 1
ATOM 2132 O O . ARG A 1 280 ? -42.643 3.709 68.037 1.00 80.50 280 ARG A O 1
ATOM 2139 N N . THR A 1 281 ? -43.202 3.082 65.954 1.00 76.88 281 THR A N 1
ATOM 2140 C CA . THR A 1 281 ? -44.657 3.112 66.197 1.00 76.88 281 THR A CA 1
ATOM 2141 C C . THR A 1 281 ? -45.107 1.988 67.127 1.00 76.88 281 THR A C 1
ATOM 2143 O O . THR A 1 281 ? -45.920 2.236 68.012 1.00 76.88 281 THR A O 1
ATOM 2146 N N . ALA A 1 282 ? -44.529 0.791 67.003 1.00 72.06 282 ALA A N 1
ATOM 2147 C CA . ALA A 1 282 ? -44.797 -0.324 67.908 1.00 72.06 282 ALA A CA 1
ATOM 2148 C C . ALA A 1 282 ? -44.402 -0.004 69.360 1.00 72.06 282 ALA A C 1
ATOM 2150 O O . ALA A 1 282 ? -45.214 -0.185 70.264 1.00 72.06 282 ALA A O 1
ATOM 2151 N N . ARG A 1 283 ? -43.201 0.548 69.588 1.00 75.75 283 ARG A N 1
ATOM 2152 C CA . ARG A 1 283 ? -42.769 0.968 70.935 1.00 75.75 283 ARG A CA 1
ATOM 2153 C C . ARG A 1 283 ? -43.663 2.064 71.519 1.00 75.75 283 ARG A C 1
ATOM 2155 O O . ARG A 1 283 ? -44.031 1.994 72.684 1.00 75.75 283 ARG A O 1
ATOM 2162 N N . ALA A 1 284 ? -44.069 3.039 70.703 1.00 71.69 284 ALA A N 1
ATOM 2163 C CA . ALA A 1 284 ? -44.994 4.086 71.141 1.00 71.69 284 ALA A CA 1
ATOM 2164 C C . ALA A 1 284 ? -46.376 3.531 71.541 1.00 71.69 284 ALA A C 1
ATOM 2166 O O . ALA A 1 284 ? -47.011 4.070 72.445 1.00 71.69 284 ALA A O 1
ATOM 2167 N N . ALA A 1 285 ? -46.837 2.454 70.895 1.00 65.44 285 ALA A N 1
ATOM 2168 C CA . ALA A 1 285 ? -48.070 1.771 71.274 1.00 65.44 285 ALA A CA 1
ATOM 2169 C C . ALA A 1 285 ? -47.926 0.995 72.597 1.00 65.44 285 ALA A C 1
ATOM 2171 O O . ALA A 1 285 ? -48.858 1.002 73.395 1.00 65.44 285 ALA A O 1
ATOM 2172 N N . GLU A 1 286 ? -46.774 0.369 72.867 1.00 62.44 286 GLU A N 1
ATOM 2173 C CA . GLU A 1 286 ? -46.504 -0.313 74.147 1.00 62.44 286 GLU A CA 1
ATOM 2174 C C . GLU A 1 286 ? -46.403 0.647 75.344 1.00 62.44 286 GLU A C 1
ATOM 2176 O O . GLU A 1 286 ? -46.824 0.300 76.446 1.00 62.44 286 GLU A O 1
ATOM 2181 N N . GLU A 1 287 ? -45.873 1.855 75.144 1.00 64.00 287 GLU A N 1
ATOM 2182 C CA . GLU A 1 287 ? -45.720 2.864 76.202 1.00 64.00 287 GLU A CA 1
ATOM 2183 C C . GLU A 1 287 ? -47.027 3.622 76.528 1.00 64.00 287 GLU A C 1
ATOM 2185 O O . GLU A 1 287 ? -47.101 4.326 77.539 1.00 64.00 287 GLU A O 1
ATOM 2190 N N . ALA A 1 288 ? -48.078 3.479 75.711 1.00 53.47 288 ALA A N 1
ATOM 2191 C CA . ALA A 1 288 ? -49.366 4.136 75.924 1.00 53.47 288 ALA A CA 1
ATOM 2192 C C . ALA A 1 288 ? -50.222 3.385 76.973 1.00 53.47 288 ALA A C 1
ATOM 2194 O O .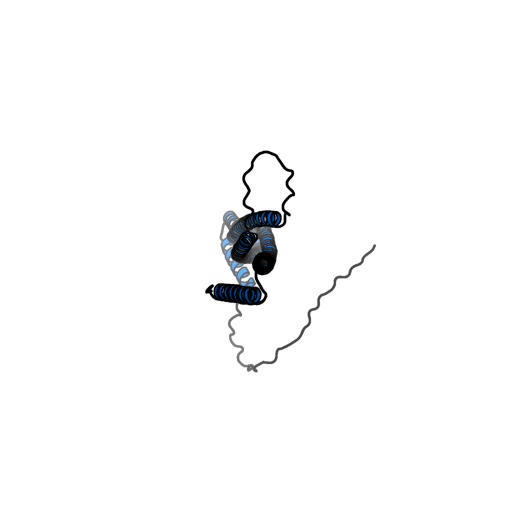 ALA A 1 288 ? -50.584 2.224 76.763 1.00 53.47 288 ALA A O 1
ATOM 2195 N N . PRO A 1 289 ? -50.623 4.016 78.096 1.00 54.84 289 PRO A N 1
ATOM 2196 C CA . PRO A 1 289 ? -51.428 3.347 79.108 1.00 54.84 289 PRO A CA 1
ATOM 2197 C C . PRO A 1 289 ? -52.903 3.386 78.693 1.00 54.84 289 PRO A C 1
ATOM 2199 O O . PRO A 1 289 ? -53.567 4.398 78.909 1.00 54.84 289 PRO A O 1
ATOM 2202 N N . ALA A 1 290 ? -53.450 2.313 78.113 1.00 50.91 290 ALA A N 1
ATOM 2203 C CA . ALA A 1 290 ? -54.899 2.240 77.916 1.00 50.91 290 ALA A CA 1
ATOM 2204 C C . ALA A 1 290 ? -55.473 0.816 77.870 1.00 50.91 290 ALA A C 1
ATOM 2206 O O . ALA A 1 290 ? -54.896 -0.123 77.323 1.00 50.91 290 ALA A O 1
ATOM 2207 N N . THR A 1 291 ? -56.659 0.680 78.462 1.00 61.62 291 THR A N 1
ATOM 2208 C CA . THR A 1 291 ? -57.500 -0.520 78.505 1.00 61.62 291 THR A CA 1
ATOM 2209 C C . THR A 1 291 ? -57.723 -1.141 77.123 1.00 61.62 291 THR A C 1
ATOM 2211 O O . THR A 1 291 ? -57.818 -0.443 76.121 1.00 61.62 291 THR A O 1
ATOM 2214 N N . ARG A 1 292 ? -57.878 -2.472 77.086 1.00 52.69 292 ARG A N 1
ATOM 2215 C CA . ARG A 1 292 ? -57.913 -3.362 75.901 1.00 52.69 292 ARG A CA 1
ATOM 2216 C C . ARG A 1 292 ? -58.687 -2.862 74.659 1.00 52.69 292 ARG A C 1
ATOM 2218 O O . ARG A 1 292 ? -58.337 -3.262 73.558 1.00 52.69 292 ARG A O 1
ATOM 2225 N N . GLY A 1 293 ? -59.708 -2.011 74.810 1.00 59.00 293 GLY A N 1
ATOM 2226 C CA . GLY A 1 293 ? -60.462 -1.421 73.691 1.00 59.00 293 GLY A CA 1
ATOM 2227 C C . GLY A 1 293 ? -59.775 -0.236 72.994 1.00 59.00 293 GLY A C 1
ATOM 2228 O O . GLY A 1 293 ? -59.924 -0.073 71.785 1.00 59.00 293 GLY A O 1
ATOM 2229 N N . ASP A 1 294 ? -58.985 0.553 73.720 1.00 61.22 294 ASP A N 1
ATOM 2230 C CA . ASP A 1 294 ? -58.237 1.689 73.165 1.00 61.22 294 ASP A CA 1
ATOM 2231 C C . ASP A 1 294 ? -56.983 1.212 72.432 1.00 61.22 294 ASP A C 1
ATOM 2233 O O . ASP A 1 294 ? -56.657 1.718 71.362 1.00 61.22 294 ASP A O 1
ATOM 2237 N N . PHE A 1 295 ? -56.349 0.152 72.938 1.00 57.38 295 PHE A N 1
ATOM 2238 C CA . PHE A 1 295 ? -55.235 -0.516 72.264 1.00 57.38 295 PHE A CA 1
ATOM 2239 C C . PHE A 1 295 ? -55.638 -1.051 70.881 1.00 57.38 295 PHE A C 1
ATOM 2241 O O . PHE A 1 295 ? -54.880 -0.942 69.922 1.00 57.38 295 PHE A O 1
ATOM 2248 N N . GLN A 1 296 ? -56.857 -1.588 70.762 1.00 64.00 296 GLN A N 1
ATOM 2249 C CA . GLN A 1 296 ? -57.384 -2.111 69.502 1.00 64.00 296 GLN A CA 1
ATOM 2250 C C . GLN A 1 296 ? -57.632 -0.992 68.480 1.00 64.00 296 GLN A C 1
ATOM 2252 O O . GLN A 1 296 ? -57.297 -1.152 67.313 1.00 64.00 296 GLN A O 1
ATOM 2257 N N . ARG A 1 297 ? -58.129 0.170 68.931 1.00 67.88 297 ARG A N 1
ATOM 2258 C CA . ARG A 1 297 ? -58.267 1.362 68.078 1.00 67.88 297 ARG A CA 1
ATOM 2259 C C . ARG A 1 297 ? -56.923 1.927 67.640 1.00 67.88 297 ARG A C 1
ATOM 2261 O O . ARG A 1 297 ? -56.786 2.273 66.478 1.00 67.88 297 ARG A O 1
ATOM 2268 N N . VAL A 1 298 ? -55.945 2.010 68.542 1.00 68.81 298 VAL A N 1
ATOM 2269 C CA . VAL A 1 298 ? -54.596 2.501 68.215 1.00 68.81 298 VAL A CA 1
ATOM 2270 C C . VAL A 1 298 ? -53.891 1.554 67.241 1.00 68.81 298 VAL A C 1
ATOM 2272 O O . VAL A 1 298 ? -53.227 2.019 66.319 1.00 68.81 298 VAL A O 1
ATOM 2275 N N . LEU A 1 299 ? -54.071 0.237 67.390 1.00 67.44 299 LEU A N 1
ATOM 2276 C CA . LEU A 1 299 ? -53.580 -0.752 66.429 1.00 67.44 299 LEU A CA 1
ATOM 2277 C C . LEU A 1 299 ? -54.269 -0.628 65.067 1.00 67.44 299 LEU A C 1
ATOM 2279 O O . LEU A 1 299 ? -53.570 -0.627 64.058 1.00 67.44 299 LEU A O 1
ATOM 2283 N N . ASP A 1 300 ? -55.596 -0.488 65.024 1.00 73.25 300 ASP A N 1
ATOM 2284 C CA . ASP A 1 300 ? -56.328 -0.301 63.766 1.00 73.25 300 ASP A CA 1
ATOM 2285 C C . ASP A 1 300 ? -55.905 1.002 63.064 1.00 73.25 300 ASP A C 1
ATOM 2287 O O . ASP A 1 300 ? -55.616 0.982 61.867 1.00 73.25 300 ASP A O 1
ATOM 2291 N N . ASP A 1 301 ? -55.746 2.109 63.802 1.00 75.31 301 ASP A N 1
ATOM 2292 C CA . ASP A 1 301 ? -55.262 3.381 63.247 1.00 75.31 301 ASP A CA 1
ATOM 2293 C C . ASP A 1 301 ? -53.807 3.283 62.766 1.00 75.31 301 ASP A C 1
ATOM 2295 O O . ASP A 1 301 ? -53.471 3.806 61.701 1.00 75.31 301 ASP A O 1
ATOM 2299 N N . ALA A 1 302 ? -52.940 2.577 63.499 1.00 67.19 302 ALA A N 1
ATOM 2300 C CA . ALA A 1 302 ? -51.558 2.338 63.090 1.00 67.19 302 ALA A CA 1
ATOM 2301 C C . ALA A 1 302 ? -51.490 1.462 61.828 1.00 67.19 302 ALA A C 1
ATOM 2303 O O . ALA A 1 302 ? -50.730 1.765 60.905 1.00 67.19 302 ALA A O 1
ATOM 2304 N N . VAL A 1 303 ? -52.314 0.415 61.736 1.00 75.56 303 VAL A N 1
ATOM 2305 C CA . VAL A 1 303 ? -52.423 -0.440 60.546 1.00 75.56 303 VAL A CA 1
ATOM 2306 C C . VAL A 1 303 ? -52.956 0.354 59.354 1.00 75.56 303 VAL A C 1
ATOM 2308 O O . VAL A 1 303 ? -52.408 0.236 58.256 1.00 75.56 303 VAL A O 1
ATOM 2311 N N . ASP A 1 304 ? -53.954 1.217 59.547 1.00 76.38 304 ASP A N 1
ATOM 2312 C CA . ASP A 1 304 ? -54.478 2.083 58.488 1.00 76.38 304 ASP A CA 1
ATOM 2313 C C . ASP A 1 304 ? -53.495 3.186 58.086 1.00 76.38 304 ASP A C 1
ATOM 2315 O O . ASP A 1 304 ? -53.445 3.587 56.918 1.00 76.38 304 ASP A O 1
ATOM 2319 N N . GLN A 1 305 ? -52.672 3.674 59.011 1.00 73.44 305 GLN A N 1
ATOM 2320 C CA . GLN A 1 305 ? -51.606 4.626 58.718 1.00 73.44 305 GLN A CA 1
ATOM 2321 C C . GLN A 1 305 ? -50.475 3.963 57.921 1.00 73.44 305 GLN A C 1
ATOM 2323 O O . GLN A 1 305 ? -50.018 4.526 56.923 1.00 73.44 305 GLN A O 1
ATOM 2328 N N . VAL A 1 306 ? -50.089 2.735 58.279 1.00 68.12 306 VAL A N 1
ATOM 2329 C CA . VAL A 1 306 ? -49.130 1.921 57.518 1.00 68.12 306 VAL A CA 1
ATOM 2330 C C . VAL A 1 306 ? -49.693 1.576 56.139 1.00 68.12 306 VAL A C 1
ATOM 2332 O O . VAL A 1 306 ? -49.004 1.750 55.136 1.00 68.12 306 VAL A O 1
ATOM 2335 N N . ARG A 1 307 ? -50.966 1.175 56.040 1.00 73.81 307 ARG A N 1
ATOM 2336 C CA . ARG A 1 307 ? -51.629 0.887 54.759 1.00 73.81 307 ARG A CA 1
ATOM 2337 C C . ARG A 1 307 ? -51.684 2.125 53.861 1.00 73.81 307 ARG A C 1
ATOM 2339 O O . ARG A 1 307 ? -51.396 2.017 52.670 1.00 73.81 307 ARG A O 1
ATOM 2346 N N . ARG A 1 308 ? -51.988 3.306 54.413 1.00 75.19 308 ARG A N 1
ATOM 2347 C CA . ARG A 1 308 ? -51.951 4.580 53.673 1.00 75.19 308 ARG A CA 1
ATOM 2348 C C . ARG A 1 308 ? -50.539 4.946 53.219 1.00 75.19 308 ARG A C 1
ATOM 2350 O O . ARG A 1 308 ? -50.374 5.358 52.075 1.00 75.19 308 ARG A O 1
ATOM 2357 N N . ALA A 1 309 ? -49.526 4.746 54.061 1.00 67.50 309 ALA A N 1
ATOM 2358 C CA . ALA A 1 309 ? -48.130 4.982 53.695 1.00 67.50 309 ALA A CA 1
ATOM 2359 C C . ALA A 1 309 ? -47.658 4.033 52.577 1.00 67.50 309 ALA A C 1
ATOM 2361 O O . ALA A 1 309 ? -47.000 4.473 51.635 1.00 67.50 309 ALA A O 1
ATOM 2362 N N . ILE A 1 310 ? -48.055 2.757 52.630 1.00 67.69 310 ILE A N 1
ATOM 2363 C CA . ILE A 1 310 ? -47.764 1.766 51.584 1.00 67.69 310 ILE A CA 1
ATOM 2364 C C . ILE A 1 310 ? -48.443 2.153 50.266 1.00 67.69 310 ILE A C 1
ATOM 2366 O O . ILE A 1 310 ? -47.792 2.148 49.222 1.00 67.69 310 ILE A O 1
ATOM 2370 N N . LEU A 1 311 ? -49.724 2.530 50.294 1.00 72.00 311 LEU A N 1
ATOM 2371 C CA . LEU A 1 311 ? -50.446 2.961 49.093 1.00 72.00 311 LEU A CA 1
ATOM 2372 C C . LEU A 1 311 ? -49.844 4.240 48.493 1.00 72.00 311 LEU A C 1
ATOM 2374 O O . LEU A 1 311 ? -49.640 4.294 47.282 1.00 72.00 311 LEU A O 1
ATOM 2378 N N . ALA A 1 312 ? -49.484 5.222 49.325 1.00 69.19 312 ALA A N 1
ATOM 2379 C CA . ALA A 1 312 ? -48.828 6.455 48.887 1.00 69.19 312 ALA A CA 1
ATOM 2380 C C . ALA A 1 312 ? -47.456 6.184 48.237 1.00 69.19 312 ALA A C 1
ATOM 2382 O O . ALA A 1 312 ? -47.143 6.738 47.178 1.00 69.19 312 ALA A O 1
ATOM 2383 N N . ALA A 1 313 ? -46.661 5.281 48.817 1.00 57.38 313 ALA A N 1
ATOM 2384 C CA . ALA A 1 313 ? -45.371 4.873 48.262 1.00 57.38 313 ALA A CA 1
ATOM 2385 C C . ALA A 1 313 ? -45.520 4.113 46.930 1.00 57.38 313 ALA A C 1
ATOM 2387 O O . ALA A 1 313 ? -44.772 4.366 45.984 1.00 57.38 313 ALA A O 1
ATOM 2388 N N . GLN A 1 314 ? -46.523 3.236 46.809 1.00 63.97 314 GLN A N 1
ATOM 2389 C CA . GLN A 1 314 ? -46.819 2.525 45.559 1.00 63.97 314 GLN A CA 1
ATOM 2390 C C . GLN A 1 314 ? -47.304 3.468 44.449 1.00 63.97 314 GLN A C 1
ATOM 2392 O O . GLN A 1 314 ? -46.955 3.278 43.282 1.00 63.97 314 GLN A O 1
ATOM 2397 N N . THR A 1 315 ? -48.068 4.514 44.785 1.00 62.09 315 THR A N 1
ATOM 2398 C CA . THR A 1 315 ? -48.455 5.548 43.813 1.00 62.09 315 THR A CA 1
ATOM 2399 C C . THR A 1 315 ? -47.278 6.425 43.384 1.00 62.09 315 THR A C 1
ATOM 2401 O O . THR A 1 315 ? -47.197 6.774 42.210 1.00 62.09 315 THR A O 1
ATOM 2404 N N . ALA A 1 316 ? -46.324 6.711 44.278 1.00 54.75 316 ALA A N 1
ATOM 2405 C CA . ALA A 1 316 ? -45.105 7.448 43.937 1.00 54.75 316 ALA A CA 1
ATOM 2406 C C . ALA A 1 316 ? -44.183 6.648 42.996 1.00 54.75 316 ALA A C 1
ATOM 2408 O O . ALA A 1 316 ? -43.631 7.213 42.056 1.00 54.75 316 ALA A O 1
ATOM 2409 N N . GLN A 1 317 ? -44.082 5.325 43.175 1.00 51.84 317 GLN A N 1
ATOM 2410 C CA . GLN A 1 317 ? -43.330 4.442 42.269 1.00 51.84 317 GLN A CA 1
ATOM 2411 C C . GLN A 1 317 ? -43.972 4.271 40.882 1.00 51.84 317 GLN A C 1
ATOM 2413 O O . GLN A 1 317 ? -43.262 4.018 39.913 1.00 51.84 317 GLN A O 1
ATOM 2418 N N . ARG A 1 318 ? -45.299 4.411 40.756 1.00 50.50 318 ARG A N 1
ATOM 2419 C CA . ARG A 1 318 ? -45.994 4.397 39.452 1.00 50.50 318 ARG A CA 1
ATOM 2420 C C . ARG A 1 318 ? -46.003 5.760 38.746 1.00 50.50 318 ARG A C 1
ATOM 2422 O O . ARG A 1 318 ? -46.412 5.825 37.592 1.00 50.50 318 ARG A O 1
ATOM 2429 N N . GLY A 1 319 ? -45.585 6.829 39.427 1.00 42.41 319 GL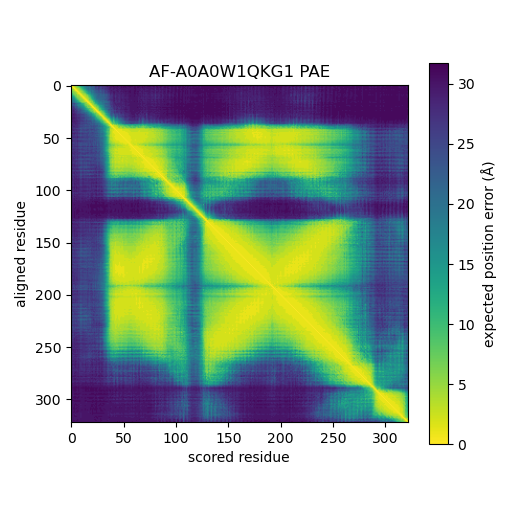Y A N 1
ATOM 2430 C CA . GLY A 1 319 ? -45.718 8.216 38.977 1.00 42.41 319 GLY A CA 1
ATOM 2431 C C . GLY A 1 319 ? -44.507 8.821 38.263 1.00 42.41 319 GLY A C 1
ATOM 2432 O O . GLY A 1 319 ? -44.576 9.990 37.905 1.00 42.41 319 GLY A O 1
ATOM 2433 N N . THR A 1 320 ? -43.412 8.089 38.040 1.00 41.53 320 THR A N 1
ATOM 2434 C CA . THR A 1 320 ? -42.321 8.551 37.161 1.00 41.53 320 THR A CA 1
ATOM 2435 C C . THR A 1 320 ? -42.656 8.222 35.703 1.00 41.53 320 THR A C 1
ATOM 2437 O O . THR A 1 320 ? -42.552 7.047 35.337 1.00 41.53 320 THR A O 1
ATOM 2440 N N . PRO A 1 321 ? -43.078 9.194 34.866 1.00 43.31 321 PRO A N 1
ATOM 2441 C CA . PRO A 1 321 ? -43.191 8.959 33.434 1.00 43.31 321 PRO A CA 1
ATOM 2442 C C . PRO A 1 321 ? -41.795 8.726 32.836 1.00 43.31 321 PRO A C 1
ATOM 2444 O O . PRO A 1 321 ? -40.806 9.288 33.313 1.00 43.31 321 PRO A O 1
ATOM 2447 N N . LEU A 1 322 ? -41.762 7.847 31.831 1.00 35.38 322 LEU A N 1
ATOM 2448 C CA . LEU A 1 322 ? -40.639 7.587 30.924 1.00 35.38 322 LEU A CA 1
ATOM 2449 C C . LEU A 1 322 ? -40.174 8.856 30.201 1.00 35.38 322 LEU A C 1
ATOM 2451 O O . LEU A 1 322 ? -41.049 9.689 29.871 1.00 35.38 322 LEU A O 1
#